Protein 2P41 (pdb70)

InterPro domains:
  IPR000069 Envelope glycoprotein M, flavivirus [PF01004] (207-279)
  IPR000208 RNA-directed RNA polymerase, fingers/palm subdomains, flavivirus [PF00972] (2739-3188)
  IPR000336 Flavivirus/Alphavirus glycoprotein, immunoglobulin-like domain superfamily [G3DSA:2.60.40.350] (574-678)
  IPR000404 Flavivirus non-structural protein NS4A [PF01350] (2096-2237)
  IPR000487 Non-structural protein NS2B, flavivirus [PF01002] (1349-1475)
  IPR000487 Non-structural protein NS2B, flavivirus [PS51527] (1346-1475)
  IPR000752 Flavivirus non-structural protein NS2A [PF01005] (1138-1328)
  IPR001122 Capsid protein C, flavivirus [PF01003] (5-113)
  IPR001157 Non-structural protein NS1, flavivirus [PF00948] (777-1129)
  IPR001528 Flavivirus non-structural protein NS4B [PF01349] (2241-2481)
  IPR001650 Helicase, C-terminal domain-like [PS51194] (1821-1988)
  IPR001650 Helicase, C-terminal domain-like [SM00490] (1844-1940)
  IPR001850 Non-structural protein NS3, peptidase S7, flavivirus [PF00949] (1492-1643)
  IPR001850 Non-structural protein NS3, peptidase S7, flavivirus [PS51528] (1476-1653)
  IPR002535 Flavivirus polyprotein propeptide [PF01570] (120-204)
  IPR002877 Ribosomal RNA methyltransferase, FtsJ domain [PF01728] (2543-2710)
  IPR007094 RNA-directed RNA polymerase, catalytic domain [PS50507] (3016-3165)
  IPR009003 Peptidase S1, PA clan [SSF50494] (1531-1657)
  IPR011492 Non-structural protein NS3-like, DEAD-box helicase, flavivirus [PF07652] (1658-1805)
  IPR011998 Envelope glycoprotein E, central and dimerisation domain, flavivirus [PF00869] (282-576)

GO terms:
  GO:0042025 host cell nucleus (C, EXP)
  GO:0004483 methyltransferase cap1 activity (F, EXP)

Secondary structure (DSSP, 8-state):
--SHHHHHHHHHHHS-HHHHHHHHHTT-EEEE-HHHHHHHHTT--SS--SSTHHHHHHHHHHTTSS---EEEEEET-TTSHHHHHHHTSTTEEEEEEE---STTSPPP----STTGGGEEEE-S--TTTSPP---SEEEE------SSHHHHHHHHHHHHHHHHHH--TT-EEEEEES---SHHHHHHHHHHHHHH--EEE--TTS-TT---EEEETT----HHHHHHHHHHHHHHHHT--S---EEEEPP--------

Solvent-accessible surface area: 12495 Å² total; per-residue (Å²): 71,170,39,33,1,34,75,3,14,68,132,11,80,88,38,38,176,84,95,52,107,101,9,52,62,2,37,3,56,14,12,76,22,81,141,12,122,81,0,34,185,167,55,71,55,62,87,32,0,3,24,119,13,0,1,31,0,52,33,0,19,102,110,97,28,0,54,4,65,8,28,0,1,1,0,21,11,17,72,0,3,9,0,15,20,0,0,25,36,182,100,4,148,50,0,36,0,6,11,126,5,30,141,78,99,91,82,29,46,111,13,27,1,94,0,101,60,32,16,130,41,97,42,69,14,77,7,97,173,40,104,64,42,181,13,56,0,0,0,0,47,42,14,118,68,12,101,72,24,89,60,9,6,28,61,1,46,135,4,0,65,11,0,44,99,7,19,65,135,123,12,26,4,0,0,28,0,5,0,0,6,23,78,46,0,24,122,42,0,60,38,1,40,186,113,40,31,7,2,7,30,26,0,44,12,3,37,0,24,25,4,10,2,1,0,0,20,62,24,107,38,97,3,62,59,20,2,59,128,19,0,148,49,0,36,93,46,34,98,74,170,162,102,72,26,96,137,47,107,29,19,104,20,21,52,31,86,41,195

Foldseek 3Di:
DPFLLVVLLVVLVPDDPVLNVQLQFFAFEAAPCVVLVVCVVVVAFAFHQPDLVLVQVVLCCVVPLFPDAEEEEEEAQAQNRVPLSSLQHDHYQAYEYEHADDPPTHDHDQHFFENSVRYDYYYNDDLLPDQADAGQEYEYDDFDDDSDVVVRLVRLVSQLVSVVRRDDARHWYKYKRFRLGDPSNLVSVVVVCVRQNFAWADGSNRTLSTLITIGGRRHHDRSNVRSSVSSVVSVVSSPDDPGGYDYDYGGGRGGHHDD

Structure (mmCIF, N/CA/C/O backbone):
data_2P41
#
_entry.id   2P41
#
_cell.length_a   108.394
_cell.length_b   108.394
_cell.length_c   55.890
_cell.angle_alpha   90.00
_cell.angle_beta   90.00
_cell.angle_gamma   120.00
#
_symmetry.space_group_name_H-M   'P 31 2 1'
#
loop_
_entity.id
_entity.type
_entity.pdbx_description
1 polymer 'type II methyltransferase'
2 non-polymer 'SULFATE ION'
3 non-polymer "7-METHYL-GUANOSINE-5'-TRIPHOSPHATE-5'-(2'-O-METHYL)-GUANOSINE"
4 non-polymer S-ADENOSYL-L-HOMOCYSTEINE
5 non-polymer 'CITRIC ACID'
6 non-polymer GLYCEROL
7 water water
#
loop_
_atom_site.group_PDB
_atom_site.id
_atom_site.type_symbol
_atom_site.label_atom_id
_atom_site.label_alt_id
_atom_site.label_comp_id
_atom_site.label_asym_id
_atom_site.label_entity_id
_atom_site.label_seq_id
_atom_site.pdbx_PDB_ins_code
_atom_site.Cartn_x
_atom_site.Cartn_y
_atom_site.Cartn_z
_atom_site.occupancy
_atom_site.B_iso_or_equiv
_atom_site.auth_seq_id
_atom_site.auth_comp_id
_atom_site.auth_asym_id
_atom_site.auth_atom_id
_atom_site.pdbx_PDB_model_num
ATOM 1 N N . GLY A 1 15 ? -15.094 77.899 37.852 1.00 42.40 6 GLY A N 1
ATOM 2 C CA . GLY A 1 15 ? -16.589 78.091 37.825 1.00 42.51 6 GLY A CA 1
ATOM 3 C C . GLY A 1 15 ? -17.003 79.105 36.780 1.00 41.63 6 GLY A C 1
ATOM 4 O O . GLY A 1 15 ? -16.124 79.776 36.226 1.00 43.19 6 GLY A O 1
ATOM 5 N N . GLU A 1 16 ? -18.301 79.232 36.464 1.00 39.89 7 GLU A N 1
ATOM 6 C CA . GLU A 1 16 ? -19.399 78.365 36.929 1.00 37.26 7 GLU A CA 1
ATOM 7 C C . GLU A 1 16 ? -19.710 77.170 36.008 1.00 34.88 7 GLU A C 1
ATOM 8 O O . GLU A 1 16 ? -20.075 76.094 36.492 1.00 33.92 7 GLU A O 1
ATOM 14 N N . THR A 1 17 ? -19.595 77.356 34.689 1.00 31.37 8 THR A N 1
ATOM 15 C CA . THR A 1 17 ? -19.630 76.224 33.767 1.00 28.95 8 THR A CA 1
ATOM 16 C C . THR A 1 17 ? -18.243 75.587 33.793 1.00 27.75 8 THR A C 1
ATOM 17 O O . THR A 1 17 ? -17.269 76.235 34.171 1.00 26.41 8 THR A O 1
ATOM 21 N N . LEU A 1 18 ? -18.145 74.331 33.368 1.00 27.13 9 LEU A N 1
ATOM 22 C CA . LEU A 1 18 ? -16.845 73.682 33.244 1.00 26.56 9 LEU A CA 1
ATOM 23 C C . LEU A 1 18 ? -15.922 74.428 32.285 1.00 26.07 9 LEU A C 1
ATOM 24 O O . LEU A 1 18 ? -14.703 74.519 32.500 1.00 25.81 9 LEU A O 1
ATOM 29 N N . GLY A 1 19 ? -16.502 74.957 31.209 1.00 24.01 10 GLY A N 1
ATOM 30 C CA . GLY A 1 19 ? -15.718 75.708 30.223 1.00 23.82 10 GLY A CA 1
ATOM 31 C C . GLY A 1 19 ? -15.087 76.937 30.858 1.00 23.73 10 GLY A C 1
ATOM 32 O O . GLY A 1 19 ? -13.964 77.298 30.523 1.00 24.16 10 GLY A O 1
ATOM 33 N N . GLU A 1 20 ? -15.802 77.570 31.784 1.00 24.08 11 GLU A N 1
ATOM 34 C CA . GLU A 1 20 ? -15.248 78.743 32.464 1.00 25.09 11 GLU A CA 1
ATOM 35 C C . GLU A 1 20 ? -14.064 78.372 33.360 1.00 25.18 11 GLU A C 1
ATOM 36 O O . GLU A 1 20 ? -13.074 79.124 33.442 1.00 25.22 11 GLU A O 1
ATOM 42 N N . LYS A 1 21 ? -14.158 77.203 34.000 1.00 24.58 12 LYS A N 1
ATOM 43 C CA . LYS A 1 21 ? -13.060 76.673 34.805 1.00 25.83 12 LYS A CA 1
ATOM 44 C C . LYS A 1 21 ? -11.829 76.422 33.929 1.00 26.13 12 LYS A C 1
ATOM 45 O O . LYS A 1 21 ? -10.707 76.791 34.315 1.00 26.32 12 LYS A O 1
ATOM 51 N N . TRP A 1 22 ? -12.044 75.813 32.760 1.00 25.05 13 TRP A N 1
ATOM 52 C CA . TRP A 1 22 ? -10.968 75.584 31.790 1.00 25.86 13 TRP A CA 1
ATOM 53 C C . TRP A 1 22 ? -10.321 76.913 31.376 1.00 26.42 13 TRP A C 1
ATOM 54 O O . TRP A 1 22 ? -9.084 77.047 31.369 1.00 26.73 13 TRP A O 1
ATOM 65 N N . LYS A 1 23 ? -11.159 77.899 31.054 1.00 25.43 14 LYS A N 1
ATOM 66 C CA . LYS A 1 23 ? -10.667 79.195 30.563 1.00 25.68 14 LYS A CA 1
ATOM 67 C C . LYS A 1 23 ? -9.804 79.905 31.615 1.00 25.62 14 LYS A C 1
ATOM 68 O O . LYS A 1 23 ? -8.781 80.536 31.279 1.00 26.07 14 LYS A O 1
ATOM 74 N N . SER A 1 24 ? -10.231 79.834 32.874 1.00 25.66 15 SER A N 1
ATOM 75 C CA A SER A 1 24 ? -9.466 80.438 33.957 0.50 25.92 15 SER A CA 1
ATOM 76 C CA B SER A 1 24 ? -9.480 80.421 33.982 0.50 26.13 15 SER A CA 1
ATOM 77 C C . SER A 1 24 ? -8.108 79.758 34.112 1.00 26.15 15 SER 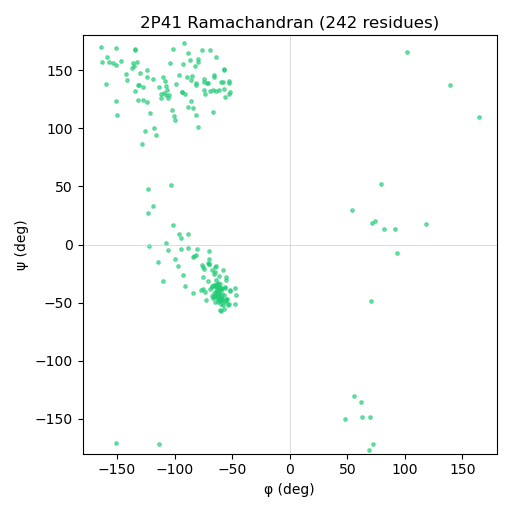A C 1
ATOM 78 O O . SER A 1 24 ? -7.086 80.438 34.278 1.00 25.50 15 SER A O 1
ATOM 83 N N A ARG A 1 25 ? -8.100 78.426 34.045 0.50 26.48 16 ARG A N 1
ATOM 84 N N B ARG A 1 25 ? -8.094 78.428 34.037 0.50 26.45 16 ARG A N 1
ATOM 85 C CA A ARG A 1 25 ? -6.860 77.654 34.153 0.50 27.09 16 ARG A CA 1
ATOM 86 C CA B ARG A 1 25 ? -6.856 77.663 34.153 0.50 26.98 16 ARG A CA 1
ATOM 87 C C A ARG A 1 25 ? -5.935 77.972 32.974 0.50 26.94 16 ARG A C 1
ATOM 88 C C B ARG A 1 25 ? -5.934 77.983 32.974 0.50 26.88 16 ARG A C 1
ATOM 89 O O A ARG A 1 25 ? -4.718 78.140 33.157 0.50 27.00 16 ARG A O 1
ATOM 90 O O B ARG A 1 25 ? -4.718 78.163 33.156 0.50 26.93 16 ARG A O 1
ATOM 105 N N . LEU A 1 26 ? -6.524 78.077 31.784 1.00 27.11 17 LEU A N 1
ATOM 106 C CA . LEU A 1 26 ? -5.806 78.491 30.566 1.00 27.25 17 LEU A CA 1
ATOM 107 C C . LEU A 1 26 ? -5.145 79.867 30.776 1.00 27.58 17 LEU A C 1
ATOM 108 O O . LEU A 1 26 ? -3.935 80.027 30.539 1.00 27.19 17 LEU A O 1
ATOM 113 N N . ASN A 1 27 ? -5.927 80.850 31.242 1.00 26.53 18 ASN A N 1
ATOM 114 C CA . ASN A 1 27 ? -5.388 82.197 31.485 1.00 26.72 18 ASN A CA 1
ATOM 115 C C . ASN A 1 27 ? -4.271 82.264 32.532 1.00 26.30 18 ASN A C 1
ATOM 116 O O . ASN A 1 27 ? -3.430 83.170 32.487 1.00 26.91 18 ASN A O 1
ATOM 121 N N . ALA A 1 28 ? -4.268 81.324 33.476 1.00 26.13 19 ALA A N 1
ATOM 122 C CA . ALA A 1 28 ? -3.280 81.294 34.538 1.00 26.46 19 ALA A CA 1
ATOM 123 C C . ALA A 1 28 ? -1.938 80.631 34.153 1.00 26.09 19 ALA A C 1
ATOM 124 O O . ALA A 1 28 ? -0.959 80.726 34.901 1.00 25.90 19 ALA A O 1
ATOM 126 N N . LEU A 1 29 ? -1.881 79.981 32.989 1.00 26.00 20 LEU A N 1
ATOM 127 C CA . LEU A 1 29 ? -0.647 79.295 32.562 1.00 26.06 20 LEU A CA 1
ATOM 128 C C . LEU A 1 29 ? 0.496 80.282 32.311 1.00 25.86 20 LEU A C 1
ATOM 129 O O . LEU A 1 29 ? 0.257 81.405 31.860 1.00 25.84 20 LEU A O 1
ATOM 134 N N . GLY A 1 30 ? 1.728 79.850 32.609 1.00 25.76 21 GLY A N 1
ATOM 135 C CA . GLY A 1 30 ? 2.931 80.607 32.260 1.00 26.28 21 GLY A CA 1
ATOM 136 C C . GLY A 1 30 ? 3.115 80.588 30.749 1.00 26.04 21 GLY A C 1
ATOM 137 O O . GLY A 1 30 ? 2.462 79.813 30.052 1.00 25.56 21 GLY A O 1
ATOM 138 N N . LYS A 1 31 ? 4.009 81.431 30.236 1.00 25.81 22 LYS A N 1
ATOM 139 C CA . LYS A 1 31 ? 4.164 81.549 28.776 1.00 26.12 22 LYS A CA 1
ATOM 140 C C . LYS A 1 31 ? 4.562 80.244 28.119 1.00 25.59 22 LYS A C 1
ATOM 141 O O . LYS A 1 31 ? 3.945 79.830 27.140 1.00 25.20 22 LYS A O 1
ATOM 147 N N . SER A 1 32 ? 5.610 79.613 28.648 1.00 26.18 23 SER A N 1
ATOM 148 C CA . SER A 1 32 ? 6.143 78.386 28.069 1.00 26.63 23 SER A CA 1
ATOM 149 C C . SER A 1 32 ? 5.120 77.258 28.197 1.00 26.43 23 SER A C 1
ATOM 150 O O . SER A 1 32 ? 4.908 76.483 27.263 1.00 25.61 23 SER A O 1
ATOM 153 N N . GLU A 1 33 ? 4.473 77.201 29.356 1.00 26.29 24 GLU A N 1
ATOM 154 C CA . GLU A 1 33 ? 3.436 76.208 29.660 1.00 28.45 24 GLU A CA 1
ATOM 155 C C . GLU A 1 33 ? 2.236 76.324 28.698 1.00 26.33 24 GLU A C 1
ATOM 156 O O . GLU A 1 33 ? 1.707 75.324 28.204 1.00 25.83 24 GLU A O 1
ATOM 162 N N . PHE A 1 34 ? 1.826 77.556 28.420 1.00 26.15 25 PHE A N 1
ATOM 163 C CA . PHE A 1 34 ? 0.734 77.815 27.481 1.00 25.58 25 PHE A CA 1
ATOM 164 C C . PHE A 1 34 ? 1.070 77.315 26.069 1.00 25.68 25 PHE A C 1
ATOM 165 O O . PHE A 1 34 ? 0.251 76.667 25.426 1.00 25.58 25 PHE A O 1
ATOM 173 N N . GLN A 1 35 ? 2.265 77.636 25.587 1.00 25.71 26 GLN A N 1
ATOM 174 C CA . GLN A 1 35 ? 2.660 77.233 24.234 1.00 26.70 26 GLN A CA 1
ATOM 175 C C . GLN A 1 35 ? 2.716 75.712 24.095 1.00 26.39 26 GLN A C 1
ATOM 176 O O . GLN A 1 35 ? 2.321 75.171 23.071 1.00 27.19 26 GLN A O 1
ATOM 182 N N . ILE A 1 36 ? 3.217 75.038 25.127 1.00 26.05 27 ILE A N 1
ATOM 183 C CA . ILE A 1 36 ? 3.232 73.580 25.148 1.00 25.57 27 ILE A CA 1
ATOM 184 C C . ILE A 1 36 ? 1.786 73.047 25.171 1.00 26.07 27 ILE A C 1
ATOM 185 O O . ILE A 1 36 ? 1.419 72.186 24.370 1.00 26.11 27 ILE A O 1
ATOM 190 N N . TYR A 1 37 ? 0.969 73.576 26.079 1.00 25.95 28 TYR A N 1
ATOM 191 C CA . TYR A 1 37 ? -0.432 73.156 26.175 1.00 26.72 28 TYR A CA 1
ATOM 192 C C . TYR A 1 37 ? -1.198 73.288 24.854 1.00 27.04 28 TYR A C 1
ATOM 193 O O . TYR A 1 37 ? -1.925 72.378 24.466 1.00 28.01 28 TYR A O 1
ATOM 202 N N . LYS A 1 38 ? -1.051 74.445 24.202 1.00 27.41 29 LYS A N 1
ATOM 203 C CA . LYS A 1 38 ? -1.755 74.785 22.969 1.00 27.50 29 LYS A CA 1
ATOM 204 C C . LYS A 1 38 ? -1.721 73.683 21.888 1.00 28.06 29 LYS A C 1
ATOM 205 O O . LYS A 1 38 ? -2.716 73.456 21.156 1.00 28.13 29 LYS A O 1
ATOM 211 N N . LYS A 1 39 ? -0.582 72.995 21.795 1.00 26.63 30 LYS A N 1
ATOM 212 C CA . LYS A 1 39 ? -0.368 71.975 20.757 1.00 27.28 30 LYS A CA 1
ATOM 213 C C . LYS A 1 39 ? -0.391 70.525 21.256 1.00 27.10 30 LYS A C 1
ATOM 214 O O . LYS A 1 39 ? -0.183 69.594 20.476 1.00 27.57 30 LYS A O 1
ATOM 220 N N . SER A 1 40 ? -0.624 70.322 22.553 1.00 27.27 31 SER A N 1
ATOM 221 C CA . SER A 1 40 ? -0.537 68.973 23.133 1.00 26.86 31 SER A CA 1
ATOM 222 C C . SER A 1 40 ? -1.637 68.020 22.602 1.00 27.08 31 SER A C 1
ATOM 223 O O . SER A 1 40 ? -2.845 68.235 22.841 1.00 27.75 31 SER A O 1
ATOM 226 N N . GLY A 1 41 ? -1.214 66.990 21.858 1.00 26.33 32 GLY A N 1
ATOM 227 C CA . GLY A 1 41 ? -2.118 65.930 21.423 1.00 26.21 32 GLY A CA 1
ATOM 228 C C . GLY A 1 41 ? -3.110 66.357 20.353 1.00 26.02 32 GLY A C 1
ATOM 229 O O . GLY A 1 41 ? -4.129 65.669 20.150 1.00 27.48 32 GLY A O 1
ATOM 230 N N . ILE A 1 42 ? -2.817 67.468 19.671 1.00 25.34 33 ILE A N 1
ATOM 231 C CA . ILE A 1 42 ? -3.678 67.963 18.592 1.00 24.52 33 ILE A CA 1
ATOM 232 C C . ILE A 1 42 ? -3.213 67.405 17.250 1.00 24.74 33 ILE A C 1
ATOM 233 O O . ILE A 1 42 ? -2.174 66.728 17.172 1.00 24.59 33 ILE A O 1
ATOM 238 N N . GLN A 1 43 ? -4.004 67.672 16.210 1.00 24.45 34 GLN A N 1
ATOM 239 C CA . GLN A 1 43 ? -3.602 67.457 14.818 1.00 25.34 34 GLN A CA 1
ATOM 240 C C . GLN A 1 43 ? -3.083 68.753 14.203 1.00 24.88 34 GLN A C 1
ATOM 241 O O . GLN A 1 43 ? -3.535 69.845 14.558 1.00 23.58 34 GLN A O 1
ATOM 247 N N . GLU A 1 44 ? -2.097 68.627 13.313 1.00 25.36 35 GLU A N 1
ATOM 248 C CA . GLU A 1 44 ? -1.552 69.776 12.581 1.00 26.35 35 GLU A CA 1
ATOM 249 C C . GLU A 1 44 ? -1.389 69.378 11.120 1.00 27.07 35 GLU A C 1
ATOM 250 O O . GLU A 1 44 ? -1.216 68.200 10.816 1.00 27.49 35 GLU A O 1
ATOM 256 N N . VAL A 1 45 ? -1.390 70.371 10.244 1.00 27.42 36 VAL A N 1
ATOM 257 C CA . VAL A 1 45 ? -1.169 70.181 8.816 1.00 28.04 36 VAL A CA 1
ATOM 258 C C . VAL A 1 45 ? 0.290 70.510 8.497 1.00 27.15 36 VAL A C 1
ATOM 259 O O . VAL A 1 45 ? 0.858 71.495 9.006 1.00 26.40 36 VAL A O 1
ATOM 263 N N . ASP A 1 46 ? 0.900 69.679 7.651 1.00 25.39 37 ASP A N 1
ATOM 264 C CA . ASP A 1 46 ? 2.277 69.908 7.234 1.00 24.99 37 ASP A CA 1
ATOM 265 C C . ASP A 1 46 ? 2.259 70.983 6.138 1.00 25.16 37 ASP A C 1
ATOM 266 O O . ASP A 1 46 ? 1.958 70.699 4.981 1.00 25.44 37 ASP A O 1
ATOM 271 N N . ARG A 1 47 ? 2.591 72.220 6.515 1.00 24.26 38 ARG A N 1
ATOM 272 C CA . ARG A 1 47 ? 2.375 73.383 5.656 1.00 24.56 38 ARG A CA 1
ATOM 273 C C . ARG A 1 47 ? 3.626 73.964 4.998 1.00 24.15 38 ARG A C 1
ATOM 274 O O . ARG A 1 47 ? 3.528 74.852 4.130 1.00 24.99 38 ARG A O 1
ATOM 282 N N . 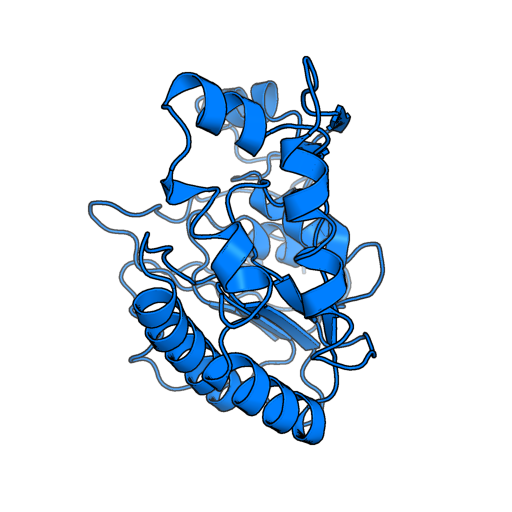THR A 1 48 ? 4.791 73.424 5.345 1.00 23.49 39 THR A N 1
ATOM 283 C CA . THR A 1 48 ? 6.053 74.080 4.992 1.00 23.25 39 THR A CA 1
ATOM 284 C C . THR A 1 48 ? 6.203 74.321 3.486 1.00 24.26 39 THR A C 1
ATOM 285 O O . THR A 1 48 ? 6.453 75.461 3.052 1.00 24.10 39 THR A O 1
ATOM 289 N N . LEU A 1 49 ? 6.091 73.252 2.701 1.00 24.31 40 LEU A N 1
ATOM 290 C CA . LEU A 1 49 ? 6.324 73.363 1.258 1.00 24.30 40 LEU A CA 1
ATOM 291 C C . LEU A 1 49 ? 5.250 74.201 0.564 1.00 24.92 40 LEU A C 1
ATOM 292 O O . LEU A 1 49 ? 5.553 74.936 -0.388 1.00 24.16 40 LEU A O 1
ATOM 297 N N . ALA A 1 50 ? 3.999 74.100 1.030 1.00 24.99 41 ALA A N 1
ATOM 298 C CA . ALA A 1 50 ? 2.924 74.934 0.458 1.00 25.79 41 ALA A CA 1
ATOM 299 C C . ALA A 1 50 ? 3.171 76.427 0.694 1.00 26.61 41 ALA A C 1
ATOM 300 O O . ALA A 1 50 ? 3.015 77.257 -0.220 1.00 26.59 41 ALA A O 1
ATOM 302 N N . LYS A 1 51 ? 3.560 76.761 1.917 1.00 25.81 42 LYS A N 1
ATOM 303 C CA . LYS A 1 51 ? 3.870 78.148 2.265 1.00 26.88 42 LYS A CA 1
ATOM 304 C C . LYS A 1 51 ? 5.051 78.685 1.451 1.00 26.54 42 LYS A C 1
ATOM 305 O O . LYS A 1 51 ? 5.021 79.828 0.942 1.00 26.15 42 LYS A O 1
ATOM 311 N N . GLU A 1 52 ? 6.082 77.856 1.302 1.00 26.28 43 GLU A N 1
ATOM 312 C CA . GLU A 1 52 ? 7.257 78.253 0.519 1.00 27.21 43 GLU A CA 1
ATOM 313 C C . GLU A 1 52 ? 6.910 78.468 -0.941 1.00 27.22 43 GLU A C 1
ATOM 314 O O . GLU A 1 52 ? 7.371 79.433 -1.552 1.00 26.71 43 GLU A O 1
ATOM 320 N N . GLY A 1 53 ? 6.049 77.604 -1.476 1.00 26.81 44 GLY A N 1
ATOM 321 C CA . GLY A 1 53 ? 5.605 77.722 -2.869 1.00 26.59 44 GLY A CA 1
ATOM 322 C C . GLY A 1 53 ? 4.804 78.989 -3.126 1.00 26.13 44 GLY A C 1
ATOM 323 O O . GLY A 1 53 ? 5.014 79.682 -4.120 1.00 26.19 44 GLY A O 1
ATOM 324 N N . ILE A 1 54 ? 3.883 79.288 -2.222 1.00 26.56 45 ILE A N 1
ATOM 325 C CA . ILE A 1 54 ? 3.089 80.506 -2.341 1.00 26.70 45 ILE A CA 1
ATOM 326 C C . ILE A 1 54 ? 3.982 81.748 -2.292 1.00 26.60 45 ILE A C 1
ATOM 327 O O . ILE A 1 54 ? 3.779 82.693 -3.071 1.00 27.22 45 ILE A O 1
ATOM 332 N N A LYS A 1 55 ? 4.950 81.751 -1.378 0.50 25.95 46 LYS A N 1
ATOM 333 N N B LYS A 1 55 ? 4.966 81.760 -1.397 0.50 26.63 46 LYS A N 1
ATOM 334 C CA A LYS A 1 55 ? 5.891 82.867 -1.249 0.50 25.86 46 LYS A CA 1
ATOM 335 C CA B LYS A 1 55 ? 5.849 82.928 -1.261 0.50 27.30 46 LYS A CA 1
ATOM 336 C C A LYS A 1 55 ? 6.576 83.129 -2.582 0.50 25.93 46 LYS A C 1
ATOM 337 C C B LYS A 1 55 ? 6.785 83.096 -2.469 0.50 26.80 46 LYS A C 1
ATOM 338 O O A LYS A 1 55 ? 6.775 84.282 -2.976 0.50 25.36 46 LYS A O 1
ATOM 339 O O B LYS A 1 55 ? 7.377 84.161 -2.661 0.50 26.35 46 LYS A O 1
ATOM 350 N N . ARG A 1 56 ? 6.907 82.044 -3.278 1.00 26.40 47 ARG A N 1
ATOM 351 C CA . ARG A 1 56 ? 7.629 82.111 -4.566 1.00 27.60 47 ARG A CA 1
ATOM 352 C C . ARG A 1 56 ? 6.706 82.516 -5.729 1.00 27.42 47 ARG A C 1
ATOM 353 O O . ARG A 1 56 ? 7.171 82.684 -6.856 1.00 28.15 47 ARG A O 1
ATOM 361 N N . GLY A 1 57 ? 5.414 82.709 -5.445 1.00 28.23 48 GLY A N 1
ATOM 362 C CA . GLY A 1 57 ? 4.426 83.127 -6.450 1.00 28.56 48 GLY A CA 1
ATOM 363 C C . GLY A 1 57 ? 3.697 81.990 -7.168 1.00 29.35 48 GLY A C 1
ATOM 364 O O . GLY A 1 57 ? 3.038 82.221 -8.193 1.00 29.59 48 GLY A O 1
ATOM 365 N N . GLU A 1 58 ? 3.818 80.774 -6.637 1.00 28.05 49 GLU A N 1
ATOM 366 C CA . GLU A 1 58 ? 3.133 79.588 -7.183 1.00 28.65 49 GLU A CA 1
ATOM 367 C C . GLU A 1 58 ? 1.649 79.636 -6.856 1.00 28.03 49 GLU A C 1
ATOM 368 O O . GLU A 1 58 ? 1.265 79.832 -5.707 1.00 27.82 49 GLU A O 1
ATOM 374 N N . THR A 1 59 ? 0.809 79.456 -7.866 1.00 27.62 50 THR A N 1
ATOM 375 C CA . THR A 1 59 ? -0.636 79.619 -7.661 1.00 27.61 50 THR A CA 1
ATOM 376 C C . THR A 1 59 ? -1.426 78.311 -7.834 1.00 27.85 50 THR A C 1
ATOM 377 O O . THR A 1 59 ? -2.604 78.252 -7.458 1.00 27.86 50 THR A O 1
ATOM 381 N N . ASP A 1 60 ? -0.793 77.290 -8.427 1.00 27.23 51 ASP A N 1
ATOM 382 C CA . ASP A 1 60 ? -1.390 75.947 -8.551 1.00 27.18 51 ASP A CA 1
ATOM 383 C C . ASP A 1 60 ? -1.199 75.163 -7.269 1.00 27.59 51 ASP A C 1
ATOM 384 O O . ASP A 1 60 ? -0.261 75.437 -6.521 1.00 27.77 51 ASP A O 1
ATOM 389 N N . HIS A 1 61 ? -2.107 74.209 -7.023 1.00 27.01 52 HIS A N 1
ATOM 390 C CA . HIS A 1 61 ? -2.015 73.200 -5.949 1.00 28.00 52 HIS A CA 1
ATOM 391 C C . HIS A 1 61 ? -2.182 73.655 -4.497 1.00 28.37 52 HIS A C 1
ATOM 392 O O . HIS A 1 61 ? -2.913 73.018 -3.715 1.00 29.63 52 HIS A O 1
ATOM 399 N N . HIS A 1 62 ? -1.474 74.715 -4.117 1.00 27.86 53 HIS A N 1
ATOM 400 C CA . HIS A 1 62 ? -1.324 75.057 -2.694 1.00 27.62 53 HIS A CA 1
ATOM 401 C C . HIS A 1 62 ? -2.595 75.611 -2.073 1.00 27.72 53 HIS A C 1
ATOM 402 O O . HIS A 1 62 ? -3.279 76.436 -2.683 1.00 28.53 53 HIS A O 1
ATOM 409 N N . ALA A 1 63 ? -2.880 75.187 -0.843 1.00 27.92 54 ALA A N 1
ATOM 410 C CA . ALA A 1 63 ? -3.866 75.859 -0.004 1.00 27.96 54 ALA A CA 1
ATOM 411 C C . ALA A 1 63 ? -3.246 77.162 0.510 1.00 28.00 54 ALA A C 1
ATOM 412 O O . ALA A 1 63 ? -2.065 77.194 0.895 1.00 28.16 54 ALA A O 1
ATOM 414 N N . VAL A 1 64 ? -4.044 78.222 0.537 1.00 26.87 55 VAL A N 1
ATOM 415 C CA . VAL A 1 64 ? -3.555 79.541 0.955 1.00 26.47 55 VAL A CA 1
ATOM 416 C C . VAL A 1 64 ? -3.373 79.650 2.474 1.00 26.28 55 VAL A C 1
ATOM 417 O O . VAL A 1 64 ? -2.689 80.552 2.965 1.00 26.46 55 VAL A O 1
ATOM 421 N N . SER A 1 65 ? -4.027 78.753 3.203 1.00 26.19 56 SER A N 1
ATOM 422 C CA . SER A 1 65 ? -3.961 78.728 4.681 1.00 26.22 56 SER A CA 1
ATOM 423 C C . SER A 1 65 ? -4.164 77.291 5.157 1.00 26.15 56 SER A C 1
ATOM 424 O O . SER A 1 65 ? -4.589 76.423 4.376 1.00 26.44 56 SER A O 1
ATOM 427 N N . ARG A 1 66 ? -3.909 77.046 6.438 1.00 26.20 57 ARG A N 1
ATOM 428 C CA . ARG A 1 66 ? -4.245 75.742 7.024 1.00 26.84 57 ARG A CA 1
ATOM 429 C C . ARG A 1 66 ? -5.768 75.554 7.151 1.00 26.84 57 ARG A C 1
ATOM 430 O O . ARG A 1 66 ? -6.248 74.464 7.512 1.00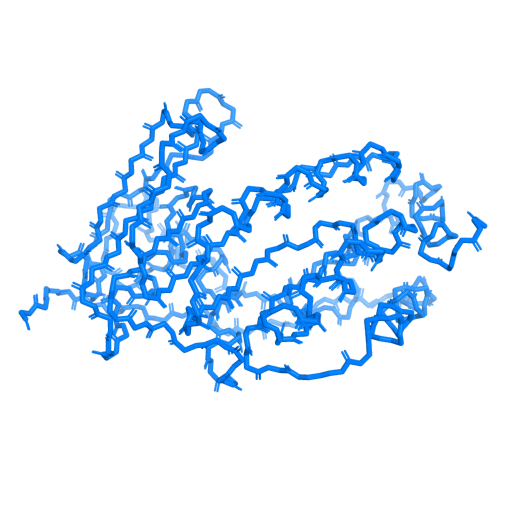 25.96 57 ARG A O 1
ATOM 438 N N . GLY A 1 67 ? -6.516 76.613 6.830 1.00 26.41 58 GLY A N 1
ATOM 439 C CA . GLY A 1 67 ? -7.993 76.575 6.820 1.00 26.34 58 GLY A CA 1
ATOM 440 C C . GLY A 1 67 ? -8.580 75.578 5.798 1.00 26.25 58 GLY A C 1
ATOM 441 O O . GLY A 1 67 ? -9.641 75.001 6.051 1.00 25.88 58 GLY A O 1
ATOM 442 N N . SER A 1 68 ? -7.920 75.394 4.643 1.00 26.01 59 SER A N 1
ATOM 443 C CA . SER A 1 68 ? -8.424 74.442 3.627 1.00 25.60 59 SER A CA 1
ATOM 444 C C . SER A 1 68 ? -8.522 73.041 4.243 1.00 25.69 59 SER A C 1
ATOM 445 O O . SER A 1 68 ? -9.566 72.378 4.147 1.00 26.16 59 SER A O 1
ATOM 448 N N . ALA A 1 69 ? -7.455 72.617 4.919 1.00 26.20 60 ALA A N 1
ATOM 449 C CA . ALA A 1 69 ? -7.469 71.307 5.592 1.00 26.72 60 ALA A CA 1
ATOM 450 C C . ALA A 1 69 ? -8.528 71.244 6.718 1.00 26.11 60 ALA A C 1
ATOM 451 O O . ALA A 1 69 ? -9.131 70.191 6.955 1.00 26.07 60 ALA A O 1
ATOM 453 N N . LYS A 1 70 ? -8.714 72.357 7.428 1.00 26.11 61 LYS A N 1
ATOM 454 C CA . LYS A 1 70 ? -9.678 72.418 8.521 1.00 25.70 61 LYS A CA 1
ATOM 455 C C . LYS A 1 70 ? -11.078 72.166 7.988 1.00 26.06 61 LYS A C 1
ATOM 456 O O . LYS A 1 70 ? -11.830 71.347 8.547 1.00 25.47 61 LYS A O 1
ATOM 462 N N . LEU A 1 71 ? -11.429 72.844 6.885 1.00 25.30 62 LEU A N 1
ATOM 463 C CA . LEU A 1 71 ? -12.735 72.597 6.281 1.00 26.08 62 LEU A CA 1
ATOM 464 C C . LEU A 1 71 ? -12.826 71.213 5.638 1.00 25.55 62 LEU A C 1
ATOM 465 O O . LEU A 1 71 ? -13.873 70.557 5.724 1.00 25.82 62 LEU A O 1
ATOM 470 N N . ARG A 1 72 ? -11.744 70.764 4.995 1.00 24.83 63 ARG A N 1
ATOM 471 C CA . ARG A 1 72 ? -11.718 69.407 4.441 1.00 25.82 63 ARG A CA 1
ATOM 472 C C . ARG A 1 72 ? -12.106 68.351 5.482 1.00 24.86 63 ARG A C 1
ATOM 473 O O . ARG A 1 72 ? -12.791 67.379 5.147 1.00 24.65 63 ARG A O 1
ATOM 481 N N . TRP A 1 73 ? -11.654 68.511 6.726 1.00 24.01 64 TRP A N 1
ATOM 482 C CA . TRP A 1 73 ? -11.994 67.526 7.768 1.00 24.37 64 TRP A CA 1
ATOM 483 C C . TRP A 1 73 ? -13.540 67.400 7.909 1.00 24.32 64 TRP A C 1
ATOM 484 O O . TRP A 1 73 ? -14.068 66.299 8.014 1.00 24.22 64 TRP A O 1
ATOM 495 N N . PHE A 1 74 ? -14.249 68.530 7.913 1.00 24.17 65 PHE A N 1
ATOM 496 C CA . PHE A 1 74 ? -15.722 68.494 8.002 1.00 24.73 65 PHE A CA 1
ATOM 497 C C . PHE A 1 74 ? -16.342 67.877 6.750 1.00 24.72 65 PHE A C 1
ATOM 498 O O . PHE A 1 74 ? -17.220 67.018 6.830 1.00 24.95 65 PH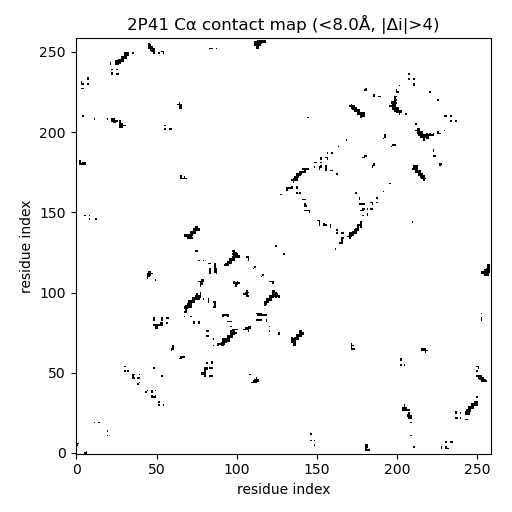E A O 1
ATOM 506 N N . VAL A 1 75 ? -15.861 68.319 5.597 1.00 25.58 66 VAL A N 1
ATOM 507 C CA . VAL A 1 75 ? -16.447 67.906 4.316 1.00 26.81 66 VAL A CA 1
ATOM 508 C C . VAL A 1 75 ? -16.251 66.415 4.037 1.00 28.00 66 VAL A C 1
ATOM 509 O O . VAL A 1 75 ? -17.212 65.728 3.633 1.00 27.44 66 VAL A O 1
ATOM 513 N N . GLU A 1 76 ? -15.045 65.895 4.289 1.00 28.71 67 GLU A N 1
ATOM 514 C CA A GLU A 1 76 ? -14.748 64.481 4.002 0.50 29.64 67 GLU A CA 1
ATOM 515 C CA B GLU A 1 76 ? -14.770 64.482 3.993 0.50 30.03 67 GLU A CA 1
ATOM 516 C C . GLU A 1 76 ? -15.586 63.521 4.849 1.00 30.15 67 GLU A C 1
ATOM 517 O O . GLU A 1 76 ? -15.795 62.366 4.451 1.00 31.11 67 GLU A O 1
ATOM 528 N N . ARG A 1 77 ? -16.068 64.007 5.991 1.00 31.02 68 ARG A N 1
ATOM 529 C CA . ARG A 1 77 ? -16.960 63.255 6.892 1.00 31.92 68 ARG A CA 1
ATOM 530 C C . ARG A 1 77 ? -18.450 63.573 6.660 1.00 31.06 68 ARG A C 1
ATOM 531 O O . ARG A 1 77 ? -19.300 63.172 7.470 1.00 31.12 68 ARG A O 1
ATOM 539 N N . ASN A 1 78 ? -18.748 64.306 5.584 1.00 29.62 69 ASN A N 1
ATOM 540 C CA . ASN A 1 78 ? -20.105 64.741 5.226 1.00 28.82 69 ASN A CA 1
ATOM 541 C C . ASN A 1 78 ? -20.863 65.490 6.325 1.00 28.14 69 ASN A C 1
ATOM 542 O O . ASN A 1 78 ? -22.096 65.432 6.389 1.00 28.40 69 ASN A O 1
ATOM 547 N N . LEU A 1 79 ? -20.131 66.195 7.184 1.00 25.74 70 LEU A N 1
ATOM 548 C CA . LEU A 1 79 ? -20.762 67.015 8.228 1.00 25.12 70 LEU A CA 1
ATOM 549 C C . LEU A 1 79 ? -21.353 68.301 7.643 1.00 25.22 70 LEU A C 1
ATOM 550 O O . LEU A 1 79 ? -22.309 68.867 8.191 1.00 24.98 70 LEU A O 1
ATOM 555 N N . VAL A 1 80 ? -20.750 68.751 6.545 1.00 25.55 71 VAL A N 1
ATOM 556 C CA . VAL A 1 80 ? -21.289 69.817 5.682 1.00 25.93 71 VAL A CA 1
ATOM 557 C C . VAL A 1 80 ? -20.960 69.385 4.254 1.00 26.42 71 VAL A C 1
ATOM 558 O O . VAL A 1 80 ? -19.892 68.791 4.016 1.00 26.34 71 VAL A O 1
ATOM 562 N N . THR A 1 81 ? -21.878 69.626 3.310 1.00 26.45 72 THR A N 1
ATOM 563 C CA . THR A 1 81 ? -21.659 69.201 1.935 1.00 26.75 72 THR A CA 1
ATOM 564 C C . THR A 1 81 ? -21.878 70.399 1.008 1.00 26.17 72 THR A C 1
ATOM 565 O O . THR A 1 81 ? -22.990 70.632 0.534 1.00 27.32 72 THR A O 1
ATOM 569 N N . PRO A 1 82 ? -20.823 71.190 0.795 1.00 26.51 73 PRO A N 1
ATOM 570 C CA . PRO A 1 82 ? -20.956 72.414 0.013 1.00 26.07 73 PRO A CA 1
ATOM 571 C C . PRO A 1 82 ? -21.483 72.127 -1.385 1.00 25.56 73 PRO A C 1
ATOM 572 O O . PRO A 1 82 ? -21.122 71.118 -2.005 1.00 24.57 73 PRO A O 1
ATOM 576 N N . GLU A 1 83 ? -22.378 73.000 -1.847 1.00 25.99 74 GLU A N 1
ATOM 577 C CA . GLU A 1 83 ? -23.090 72.826 -3.107 1.00 26.41 74 GLU A CA 1
ATOM 578 C C . GLU A 1 83 ? -23.696 74.155 -3.543 1.00 25.21 74 GLU A C 1
ATOM 579 O O . GLU A 1 83 ? -23.911 75.046 -2.721 1.00 25.07 74 GLU A O 1
ATOM 585 N N . GLY A 1 84 ? -23.943 74.266 -4.845 1.00 24.56 75 GLY A N 1
ATOM 586 C CA . GLY A 1 84 ? -24.619 75.417 -5.425 1.00 24.54 75 GLY A CA 1
ATOM 587 C C . GLY A 1 84 ? -23.846 76.696 -5.200 1.00 24.05 75 GLY A C 1
ATOM 588 O O . GLY A 1 84 ? -22.625 76.737 -5.382 1.00 24.68 75 GLY A O 1
ATOM 589 N N . LYS A 1 85 ? -24.563 77.745 -4.806 1.00 23.87 76 LYS A N 1
ATOM 590 C CA . LYS A 1 85 ? -23.931 79.013 -4.434 1.00 24.22 76 LYS A CA 1
ATOM 591 C C . LYS A 1 85 ? -23.466 78.993 -2.976 1.00 24.27 76 LYS A C 1
ATOM 592 O O . LYS A 1 85 ? -24.294 78.878 -2.063 1.00 24.35 76 LYS A O 1
ATOM 598 N N . VAL A 1 86 ? -22.152 79.114 -2.780 1.00 23.32 77 VAL A N 1
ATOM 599 C CA . VAL A 1 86 ? -21.518 79.111 -1.445 1.00 23.69 77 VAL A CA 1
ATOM 600 C C . VAL A 1 86 ? -21.094 80.521 -1.071 1.00 24.82 77 VAL A C 1
ATOM 601 O O . VAL A 1 86 ? -20.391 81.196 -1.847 1.00 25.41 77 VAL A O 1
ATOM 605 N N . VAL A 1 87 ? -21.492 80.961 0.123 1.00 24.58 78 VAL A N 1
ATOM 606 C CA . VAL A 1 87 ? -21.049 82.243 0.651 1.00 24.68 78 VAL A CA 1
ATOM 607 C C . VAL A 1 87 ? -20.148 81.936 1.838 1.00 25.06 78 VAL A C 1
ATOM 608 O O . VAL A 1 87 ? -20.508 81.118 2.713 1.00 25.38 78 VAL A O 1
ATOM 612 N N . ASP A 1 88 ? -18.962 82.547 1.837 1.00 24.31 79 ASP A N 1
ATOM 613 C CA . ASP A 1 88 ? -17.946 82.299 2.861 1.00 25.24 79 ASP A CA 1
ATOM 614 C C . ASP A 1 88 ? -17.691 83.601 3.603 1.00 25.64 79 ASP A C 1
ATOM 615 O O . ASP A 1 88 ? -16.977 84.467 3.114 1.00 26.11 79 ASP A O 1
ATOM 620 N N . LEU A 1 89 ? -18.299 83.733 4.784 1.00 26.18 80 LEU A N 1
ATOM 621 C CA . LEU A 1 89 ? -18.214 84.961 5.565 1.00 26.02 80 LEU A CA 1
ATOM 622 C C . LEU A 1 89 ? -16.946 84.935 6.430 1.00 27.20 80 LEU A C 1
ATOM 623 O O . LEU A 1 89 ? -16.751 84.010 7.231 1.00 28.10 80 LEU A O 1
ATOM 628 N N . GLY A 1 90 ? -16.102 85.953 6.258 1.00 26.43 81 GLY A N 1
ATOM 629 C CA . GLY A 1 90 ? -14.801 86.018 6.944 1.00 26.18 81 GLY A CA 1
ATOM 630 C C . GLY A 1 90 ? -13.778 85.123 6.244 1.00 26.29 81 GLY A C 1
ATOM 631 O O . GLY A 1 90 ? -13.131 84.264 6.876 1.00 26.39 81 GLY A O 1
ATOM 632 N N . CYS A 1 91 ? -13.634 85.307 4.925 1.00 26.87 82 CYS A N 1
ATOM 633 C CA . CYS A 1 91 ? -12.868 84.340 4.128 1.00 26.15 82 CYS A CA 1
ATOM 634 C C . CYS A 1 91 ? -11.362 84.439 4.327 1.00 26.49 82 CYS A C 1
ATOM 635 O O . CYS A 1 91 ? -10.639 83.484 4.036 1.00 26.61 82 CYS A O 1
ATOM 638 N N . GLY A 1 92 ? -10.889 85.582 4.814 1.00 25.82 83 GLY A N 1
ATOM 639 C CA . GLY A 1 92 ? -9.424 85.814 4.976 1.00 25.81 83 GLY A CA 1
ATOM 640 C C . GLY A 1 92 ? -8.708 85.611 3.654 1.00 25.30 83 GLY A C 1
ATOM 641 O O . GLY A 1 92 ? -9.107 86.145 2.599 1.00 24.66 83 GLY A O 1
ATOM 642 N N . ARG A 1 93 ? -7.641 84.823 3.687 1.00 25.18 84 ARG A N 1
ATOM 643 C CA . ARG A 1 93 ? -6.873 84.573 2.463 1.00 25.74 84 ARG A CA 1
ATOM 644 C C . ARG A 1 93 ? -7.661 83.789 1.423 1.00 26.20 84 ARG A C 1
ATOM 645 O O . ARG A 1 93 ? -7.323 83.831 0.235 1.00 25.85 84 ARG A O 1
ATOM 653 N N . GLY A 1 94 ? -8.651 83.015 1.885 1.00 26.28 85 GLY A N 1
ATOM 654 C CA . GLY A 1 94 ? -9.550 82.275 0.992 1.00 25.72 85 GLY A CA 1
ATOM 655 C C . GLY A 1 94 ? -9.511 80.759 1.135 1.00 25.90 85 GLY A C 1
ATOM 656 O O . GLY A 1 94 ? -9.988 80.050 0.247 1.00 25.62 85 GLY A O 1
ATOM 657 N N . GLY A 1 95 ? -8.970 80.253 2.246 1.00 25.74 86 GLY A N 1
ATOM 658 C CA . GLY A 1 95 ? -8.723 78.802 2.373 1.00 25.67 86 GLY A CA 1
ATOM 659 C C . GLY A 1 95 ? -9.998 77.970 2.217 1.00 26.50 86 GLY A C 1
ATOM 660 O O . GLY A 1 95 ? -9.992 76.914 1.564 1.00 25.74 86 GLY A O 1
ATOM 661 N N . TRP A 1 96 ? -11.092 78.433 2.826 1.00 25.48 87 TRP A N 1
ATOM 662 C CA . TRP A 1 96 ? -12.350 77.676 2.698 1.00 25.74 87 TRP A CA 1
ATOM 663 C C . TRP A 1 96 ? -12.934 77.848 1.305 1.00 25.93 87 TRP A C 1
ATOM 664 O O . TRP A 1 96 ? -13.454 76.888 0.713 1.00 24.92 87 TRP A O 1
ATOM 675 N N . SER A 1 97 ? -12.854 79.072 0.794 1.00 25.83 88 SER A N 1
ATOM 676 C CA . SER A 1 97 ? -13.413 79.399 -0.527 1.00 26.10 88 SER A CA 1
ATOM 677 C C . SER A 1 97 ? -12.737 78.611 -1.654 1.00 26.04 88 SER A C 1
ATOM 678 O O . SER A 1 97 ? -13.416 78.018 -2.509 1.00 24.81 88 SER A O 1
ATOM 681 N N . TYR A 1 98 ? -11.408 78.607 -1.677 1.00 25.64 89 TYR A N 1
ATOM 682 C CA . TYR A 1 98 ? -10.706 77.842 -2.722 1.00 25.97 89 TYR A CA 1
ATOM 683 C C . TYR A 1 98 ? -10.933 76.339 -2.622 1.00 26.24 89 TYR A C 1
ATOM 684 O O . TYR A 1 98 ? -11.007 75.659 -3.647 1.00 26.21 89 TYR A O 1
ATOM 693 N N . TYR A 1 99 ? -11.044 75.830 -1.401 1.00 25.33 90 TYR A N 1
ATOM 694 C CA . TYR A 1 99 ? -11.350 74.406 -1.205 1.00 25.48 90 TYR A CA 1
ATOM 695 C C . TYR A 1 99 ? -12.715 74.084 -1.836 1.00 25.25 90 TYR A C 1
ATOM 696 O O . TYR A 1 99 ? -12.850 73.139 -2.617 1.00 26.15 90 TYR A O 1
ATOM 705 N N . CYS A 1 100 ? -13.722 74.899 -1.536 1.00 25.02 91 CYS A N 1
ATOM 706 C CA . CYS A 1 100 ? -15.053 74.670 -2.106 1.00 25.34 91 CYS A CA 1
ATOM 707 C C . CYS A 1 100 ? -15.087 74.805 -3.625 1.00 24.90 91 CYS A C 1
ATOM 708 O O . CYS A 1 100 ? -15.904 74.152 -4.284 1.00 25.17 91 CYS A O 1
ATOM 711 N N . GLY A 1 101 ? -14.223 75.665 -4.162 1.00 25.56 92 GLY A N 1
ATOM 712 C CA . GLY A 1 101 ? -14.152 75.921 -5.611 1.00 26.19 92 GLY A CA 1
ATOM 713 C C . GLY A 1 101 ? -13.938 74.641 -6.412 1.00 26.61 92 GLY A C 1
ATOM 714 O O . GLY A 1 101 ? -14.345 74.535 -7.583 1.00 27.26 92 GLY A O 1
ATOM 715 N N . GLY A 1 102 ? -13.296 73.664 -5.784 1.00 26.74 93 GLY A N 1
ATOM 716 C CA . GLY A 1 102 ? -13.002 72.401 -6.447 1.00 26.95 93 GLY A CA 1
ATOM 717 C C . GLY A 1 102 ? -14.002 71.278 -6.229 1.00 26.73 93 GLY A C 1
ATOM 718 O O . GLY A 1 102 ? -13.870 70.224 -6.838 1.00 27.37 93 GLY A O 1
ATOM 719 N N . LEU A 1 103 ? -15.016 71.502 -5.396 1.00 26.52 94 LEU A N 1
ATOM 720 C CA . LEU A 1 103 ? -15.961 70.443 -5.035 1.00 26.78 94 LEU A CA 1
ATOM 721 C C . LEU A 1 103 ? -17.034 70.244 -6.097 1.00 28.16 94 LEU A C 1
ATOM 722 O O . LEU A 1 103 ? -17.562 71.211 -6.671 1.00 26.82 94 LEU A O 1
ATOM 727 N N . LYS A 1 104 ? -17.335 68.974 -6.353 1.00 29.31 95 LYS A N 1
ATOM 728 C CA . LYS A 1 1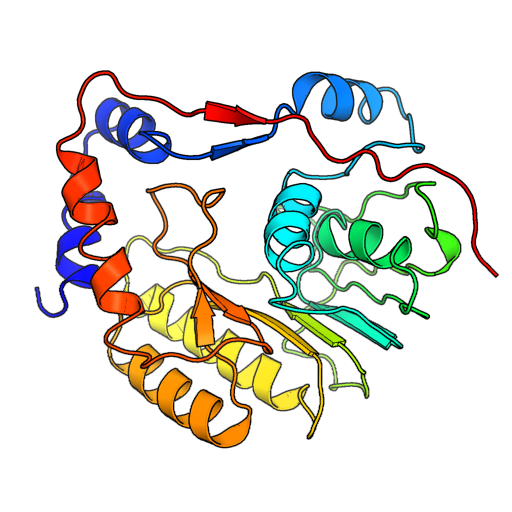04 ? -18.170 68.587 -7.473 1.00 31.11 95 LYS A CA 1
ATOM 729 C C . LYS A 1 104 ? -19.456 69.404 -7.610 1.00 30.61 95 LYS A C 1
ATOM 730 O O . LYS A 1 104 ? -19.754 69.920 -8.689 1.00 31.37 95 LYS A O 1
ATOM 736 N N . ASN A 1 105 ? -20.220 69.529 -6.531 1.00 30.39 96 ASN A N 1
ATOM 737 C CA . ASN A 1 105 ? -21.564 70.112 -6.689 1.00 29.43 96 ASN A CA 1
ATOM 738 C C . ASN A 1 105 ? -21.645 71.610 -6.436 1.00 28.11 96 ASN A C 1
ATOM 739 O O . ASN A 1 105 ? -22.729 72.195 -6.471 1.00 26.93 96 ASN A O 1
ATOM 744 N N . VAL A 1 106 ? -20.484 72.220 -6.224 1.00 26.65 97 VAL A N 1
ATOM 745 C CA . VAL A 1 106 ? -20.406 73.671 -6.042 1.00 25.96 97 VAL A CA 1
ATOM 746 C C . VAL A 1 106 ? -20.429 74.381 -7.399 1.00 25.84 97 VAL A C 1
ATOM 747 O O . VAL A 1 106 ? -19.770 73.927 -8.346 1.00 26.53 97 VAL A O 1
ATOM 751 N N . ARG A 1 107 ? -21.189 75.476 -7.486 1.00 25.08 98 ARG A N 1
ATOM 752 C CA . ARG A 1 107 ? -21.342 76.251 -8.733 0.50 25.02 98 ARG A CA 1
ATOM 753 C C . ARG A 1 107 ? -20.664 77.624 -8.679 1.00 25.37 98 ARG A C 1
ATOM 754 O O . ARG A 1 107 ? -20.220 78.145 -9.706 1.00 25.24 98 ARG A O 1
ATOM 762 N N . GLU A 1 108 ? -20.620 78.216 -7.484 1.00 24.78 99 GLU A N 1
ATOM 763 C CA . GLU A 1 108 ? -20.174 79.611 -7.288 1.00 26.06 99 GLU A CA 1
ATOM 764 C C . GLU A 1 108 ? -19.764 79.775 -5.829 1.00 24.95 99 GLU A C 1
ATOM 765 O O . GLU A 1 108 ? -20.440 79.252 -4.947 1.00 25.39 99 GLU A O 1
ATOM 771 N N . VAL A 1 109 ? -18.654 80.482 -5.576 1.00 24.10 100 VAL A N 1
ATOM 772 C CA . VAL A 1 109 ? -18.217 80.782 -4.214 1.00 23.77 100 VAL A CA 1
ATOM 773 C C . VAL A 1 109 ? -17.978 82.291 -4.094 1.00 23.55 100 VAL A C 1
ATOM 774 O O . VAL A 1 109 ? -17.229 82.878 -4.908 1.00 25.25 100 VAL A O 1
ATOM 778 N N . LYS A 1 110 ? -18.642 82.924 -3.131 0.50 20.28 101 LYS A N 1
ATOM 779 C CA A LYS A 1 110 ? -18.342 84.313 -2.873 0.00 25.90 101 LYS A CA 1
ATOM 780 C CA B LYS A 1 110 ? -18.404 84.323 -2.863 0.50 20.26 101 LYS A CA 1
ATOM 781 C C . LYS A 1 110 ? -17.831 84.416 -1.470 0.50 20.32 101 LYS A C 1
ATOM 782 O O . LYS A 1 110 ? -18.504 84.055 -0.517 0.50 17.06 101 LYS A O 1
ATOM 793 N N . GLY A 1 111 ? -16.575 84.853 -1.375 1.00 22.37 102 GLY A N 1
ATOM 794 C CA . GLY A 1 111 ? -15.900 85.029 -0.072 1.00 23.57 102 GLY A CA 1
ATOM 795 C C . GLY A 1 111 ? -15.740 86.502 0.276 1.00 24.76 102 GLY A C 1
ATOM 796 O O . GLY A 1 111 ? -15.409 87.324 -0.590 1.00 26.33 102 GLY A O 1
ATOM 797 N N . LEU A 1 112 ? -16.025 86.861 1.529 1.00 25.16 103 LEU A N 1
ATOM 798 C CA . LEU A 1 112 ? -16.032 88.271 1.925 1.00 25.36 103 LEU A CA 1
ATOM 799 C C . LEU A 1 112 ? -15.230 88.417 3.201 1.00 25.99 103 LEU A C 1
ATOM 800 O O . LEU A 1 112 ? -15.395 87.615 4.118 1.00 25.67 103 LEU A O 1
ATOM 805 N N . THR A 1 113 ? -14.394 89.453 3.293 1.00 25.76 104 THR A N 1
ATOM 806 C CA . THR A 1 113 ? -13.502 89.544 4.458 1.00 25.61 104 THR A CA 1
ATOM 807 C C . THR A 1 113 ? -13.059 90.973 4.717 1.00 25.21 104 THR A C 1
ATOM 808 O O . THR A 1 113 ? -13.100 91.807 3.826 1.00 25.43 104 THR A O 1
ATOM 812 N N . LYS A 1 114 ? -12.667 91.260 5.959 1.00 25.44 105 LYS A N 1
ATOM 813 C CA . LYS A 1 114 ? -12.174 92.606 6.323 1.00 25.90 105 LYS A CA 1
ATOM 814 C C . LYS A 1 114 ? -10.972 93.055 5.517 1.00 25.75 105 LYS A C 1
ATOM 815 O O . LYS A 1 114 ? -10.953 94.168 4.952 1.00 25.02 105 LYS A O 1
ATOM 821 N N . GLY A 1 115 ? -9.944 92.200 5.472 1.00 25.55 106 GLY A N 1
ATOM 822 C CA . GLY A 1 115 ? -8.627 92.620 4.953 1.00 26.05 106 GLY A CA 1
ATOM 823 C C . GLY A 1 115 ? -8.173 93.947 5.557 1.00 26.58 106 GLY A C 1
ATOM 824 O O . GLY A 1 115 ? -8.521 94.278 6.708 1.00 27.07 106 GLY A O 1
ATOM 825 N N . GLY A 1 116 ? -7.398 94.704 4.787 1.00 26.62 107 GLY A N 1
ATOM 826 C CA . GLY A 1 116 ? -6.841 95.980 5.247 1.00 27.52 107 GLY A CA 1
ATOM 827 C C . GLY A 1 116 ? -5.786 95.781 6.320 1.00 28.02 107 GLY A C 1
ATOM 828 O O . GLY A 1 116 ? -5.442 94.631 6.657 1.00 28.86 107 GLY A O 1
ATOM 829 N N . PRO A 1 117 ? -5.259 96.887 6.868 1.00 28.49 108 PRO A N 1
ATOM 830 C CA . PRO A 1 117 ? -4.210 96.773 7.888 1.00 28.44 108 PRO A CA 1
ATOM 831 C C . PRO A 1 117 ? -4.635 95.852 9.029 1.00 28.84 108 PRO A C 1
ATOM 832 O O . PRO A 1 117 ? -5.738 95.981 9.569 1.00 28.59 108 PRO A O 1
ATOM 836 N N . GLY A 1 118 ? -3.786 94.887 9.371 1.00 28.71 109 GLY A N 1
ATOM 837 C CA . GLY A 1 118 ? -4.066 94.057 10.532 1.00 28.19 109 GLY A CA 1
ATOM 838 C C . GLY A 1 118 ? -4.818 92.770 10.253 1.00 28.64 109 GLY A C 1
ATOM 839 O O . GLY A 1 118 ? -4.984 91.958 11.159 1.00 28.70 109 GLY A O 1
ATOM 840 N N . HIS A 1 119 ? -5.294 92.580 9.017 1.00 27.83 110 HIS A N 1
ATOM 841 C CA . HIS A 1 119 ? -6.043 91.366 8.680 1.00 27.94 110 HIS A CA 1
ATOM 842 C C . HIS A 1 119 ? -5.657 90.776 7.335 1.00 27.60 110 HIS A C 1
ATOM 843 O O . HIS A 1 119 ? -5.228 91.482 6.430 1.00 28.52 110 HIS A O 1
ATOM 850 N N . GLU A 1 120 ? -5.824 89.462 7.210 1.00 28.44 111 GLU A N 1
ATOM 851 C CA . GLU A 1 120 ? -5.416 88.755 6.011 1.00 29.58 111 GLU A CA 1
ATOM 852 C C . GLU A 1 120 ? -6.198 89.201 4.785 1.00 28.41 111 GLU A C 1
ATOM 853 O O . GLU A 1 120 ? -7.433 89.252 4.803 1.00 28.92 111 GLU A O 1
ATOM 859 N N . GLU A 1 121 ? -5.455 89.468 3.720 1.00 27.71 112 GLU A N 1
ATOM 860 C CA . GLU A 1 121 ? -6.022 89.778 2.414 1.00 27.25 112 GLU A CA 1
ATOM 861 C C . GLU A 1 121 ? -6.231 88.504 1.631 1.00 26.72 112 GLU A C 1
ATOM 862 O O . GLU A 1 121 ? -5.406 87.594 1.708 1.00 25.25 112 GLU A O 1
ATOM 868 N N . PRO A 1 122 ? -7.318 88.449 0.837 1.00 26.56 113 PRO A N 1
ATOM 869 C CA . PRO A 1 122 ? -7.463 87.366 -0.141 1.00 26.68 113 PRO A CA 1
ATOM 870 C C . PRO A 1 122 ? -6.230 87.267 -1.036 1.00 27.34 113 PRO A C 1
ATOM 871 O O . PRO A 1 122 ? -5.632 88.293 -1.397 1.00 27.06 113 PRO A O 1
ATOM 875 N N . ILE A 1 123 ? -5.837 86.040 -1.341 1.00 27.11 114 ILE A N 1
ATOM 876 C CA . ILE A 1 123 ? -4.682 85.756 -2.192 1.00 28.98 114 ILE A CA 1
ATOM 877 C C . ILE A 1 123 ? -5.210 85.152 -3.499 1.00 28.02 114 ILE A C 1
ATOM 878 O O . ILE A 1 123 ? -5.956 84.180 -3.446 1.00 28.46 114 ILE A O 1
ATOM 883 N N . PRO A 1 124 ? -4.835 85.724 -4.669 1.00 28.31 115 PRO A N 1
ATOM 884 C CA . PRO A 1 124 ? -5.264 85.126 -5.938 1.00 27.73 115 PRO A CA 1
ATOM 885 C C . PRO A 1 124 ? -4.569 83.791 -6.162 1.00 27.13 115 PRO A C 1
ATOM 886 O O . PRO A 1 124 ? -3.355 83.690 -5.977 1.00 27.56 115 PRO A O 1
ATOM 890 N N . MET A 1 125 ? -5.336 82.776 -6.532 1.00 26.41 116 MET A N 1
ATOM 891 C CA . MET A 1 125 ? -4.772 81.450 -6.845 1.00 25.55 116 MET A CA 1
ATOM 892 C C . MET A 1 125 ? -5.360 80.874 -8.127 1.00 26.21 116 MET A C 1
ATOM 893 O O . MET A 1 125 ? -6.343 81.408 -8.692 1.00 25.90 116 MET A O 1
ATOM 898 N N . SER A 1 126 ? -4.728 79.807 -8.604 1.00 24.89 117 SER A N 1
ATOM 899 C CA . SER A 1 126 ? -5.171 79.128 -9.823 1.00 25.65 117 SER A CA 1
ATOM 900 C C . SER A 1 126 ? -5.462 77.646 -9.525 1.00 25.33 117 SER A C 1
ATOM 901 O O . SER A 1 126 ? -5.380 76.787 -10.398 1.00 25.11 117 SER A O 1
ATOM 904 N N . THR A 1 127 ? -5.821 77.369 -8.273 1.00 25.22 118 THR A N 1
ATOM 905 C CA . THR A 1 127 ? -6.256 76.020 -7.847 1.00 25.03 118 THR A CA 1
ATOM 906 C C . THR A 1 127 ? -7.550 75.610 -8.565 1.00 25.53 118 THR A C 1
ATOM 907 O O . THR A 1 127 ? -8.240 76.464 -9.116 1.00 25.27 118 THR A O 1
ATOM 911 N N . TYR A 1 128 ? -7.863 74.313 -8.586 1.00 26.11 119 TYR A N 1
ATOM 912 C CA . TYR A 1 128 ? -8.988 73.817 -9.391 1.00 26.43 119 TYR A CA 1
ATOM 913 C C . TYR A 1 128 ? -10.280 74.538 -9.018 1.00 26.33 119 TYR A C 1
ATOM 914 O O . TYR A 1 128 ? -10.639 74.638 -7.835 1.00 26.74 119 TYR A O 1
ATOM 923 N N . GLY A 1 129 ? -10.943 75.089 -10.029 1.00 26.34 120 GLY A N 1
ATOM 924 C CA . GLY A 1 129 ? -12.198 75.809 -9.839 1.00 26.49 120 GLY A CA 1
ATOM 925 C C . GLY A 1 129 ? -12.063 77.244 -9.384 1.00 27.21 120 GLY A C 1
ATOM 926 O O . GLY A 1 129 ? -13.061 77.857 -8.968 1.00 27.60 120 GLY A O 1
ATOM 927 N N . TRP A 1 130 ? -10.848 77.798 -9.463 1.00 27.19 121 TRP A N 1
ATOM 928 C CA . TRP A 1 130 ? -10.596 79.184 -9.030 1.00 27.29 121 TRP A CA 1
ATOM 929 C C . TRP A 1 130 ? -11.502 80.203 -9.732 1.00 27.30 121 TRP A C 1
ATOM 930 O O . TRP A 1 130 ? -11.835 81.247 -9.162 1.00 27.22 121 TRP A O 1
ATOM 941 N N . ASN A 1 131 ? -11.900 79.905 -10.967 1.00 26.68 122 ASN A N 1
ATOM 942 C CA . ASN A 1 131 ? -12.723 80.839 -11.739 1.00 26.96 122 ASN A CA 1
ATOM 943 C C . ASN A 1 131 ? -14.144 80.945 -11.187 1.00 27.46 122 ASN A C 1
ATOM 944 O O . ASN A 1 131 ? -14.873 81.883 -11.508 1.00 27.77 122 ASN A O 1
ATOM 949 N N . LEU A 1 132 ? -14.521 79.969 -10.367 1.00 27.26 123 LEU A N 1
ATOM 950 C CA . LEU A 1 132 ? -15.818 79.955 -9.679 1.00 27.46 123 LEU A CA 1
ATOM 951 C C . LEU A 1 132 ? -15.792 80.775 -8.384 1.00 26.95 123 LEU A C 1
ATOM 952 O O . LEU A 1 132 ? -16.839 81.020 -7.772 1.00 26.94 123 LEU A O 1
ATOM 957 N N . VAL A 1 133 ? -14.595 81.180 -7.967 1.00 26.74 124 VAL A N 1
ATOM 958 C CA . VAL A 1 133 ? -14.394 81.814 -6.662 1.00 27.09 124 VAL A CA 1
ATOM 959 C C . VAL A 1 133 ? -14.169 83.315 -6.849 1.00 27.36 124 VAL A C 1
ATOM 960 O O . VAL A 1 133 ? -13.313 83.722 -7.646 1.00 28.23 124 VAL A O 1
ATOM 964 N N . ARG A 1 134 ? -14.955 84.135 -6.154 1.00 27.24 125 ARG A N 1
ATOM 965 C CA . ARG A 1 134 ? -14.714 85.583 -6.120 1.00 28.47 125 ARG A CA 1
ATOM 966 C C . ARG A 1 134 ? -14.565 86.021 -4.668 1.00 27.58 125 ARG A C 1
ATOM 967 O O . ARG A 1 134 ? -15.447 85.778 -3.851 1.00 26.45 125 ARG A O 1
ATOM 975 N N . LEU A 1 135 ? -13.428 86.631 -4.356 1.00 26.86 126 LEU A N 1
ATOM 976 C CA . LEU A 1 135 ? -13.125 87.052 -2.992 1.00 26.26 126 LEU A CA 1
ATOM 977 C C . LEU A 1 135 ? -13.086 88.559 -2.946 1.00 26.52 126 LEU A C 1
ATOM 978 O O . LEU A 1 135 ? -12.473 89.190 -3.815 1.00 26.43 126 LEU A O 1
ATOM 983 N N . GLN A 1 136 ? -13.712 89.124 -1.917 1.00 25.66 127 GLN A N 1
ATOM 984 C CA A GLN A 1 136 ? -13.758 90.563 -1.765 0.50 26.54 127 GLN A CA 1
ATOM 985 C CA B GLN A 1 136 ? -13.782 90.565 -1.748 0.50 26.24 127 GLN A CA 1
ATOM 986 C C . GLN A 1 136 ? -13.246 90.969 -0.388 1.00 26.34 127 GLN A C 1
ATOM 987 O O . GLN A 1 136 ? -13.661 90.419 0.645 1.00 26.00 127 GLN A O 1
ATOM 998 N N . SER A 1 137 ? -12.333 91.929 -0.402 1.00 26.84 128 SER A N 1
ATOM 999 C CA . SER A 1 137 ? -11.724 92.477 0.802 1.00 27.40 128 SER A CA 1
ATOM 1000 C C . SER A 1 137 ? -12.384 93.812 1.125 1.00 26.61 128 SER A C 1
ATOM 1001 O O . SER A 1 137 ? -13.112 94.386 0.296 1.00 26.65 128 SER A O 1
ATOM 1004 N N . GLY A 1 138 ? -12.112 94.321 2.325 1.00 26.04 129 GLY A N 1
ATOM 1005 C CA . GLY A 1 138 ? -12.651 95.617 2.765 1.00 26.30 129 GLY A CA 1
ATOM 1006 C C . GLY A 1 138 ? -14.132 95.576 3.122 1.00 26.75 129 GLY A C 1
ATOM 1007 O O . GLY A 1 138 ? -14.797 96.617 3.151 1.00 27.18 129 GLY A O 1
ATOM 1008 N N . VAL A 1 139 ? -14.638 94.386 3.399 1.00 25.58 130 VAL A N 1
ATOM 1009 C CA . VAL A 1 139 ? -16.052 94.169 3.690 1.00 26.66 130 VAL A CA 1
ATOM 1010 C C . VAL A 1 139 ? -16.253 93.894 5.180 1.00 26.18 130 VAL A C 1
ATOM 1011 O O . VAL A 1 139 ? -15.539 93.066 5.759 1.00 27.45 130 VAL A O 1
ATOM 1015 N N . ASP A 1 140 ? -17.231 94.564 5.787 1.00 25.02 131 ASP A N 1
ATOM 1016 C CA . ASP A 1 140 ? -17.722 94.175 7.105 1.00 25.26 131 ASP A CA 1
ATOM 1017 C C . ASP A 1 140 ? -19.015 93.372 6.916 1.00 24.78 131 ASP A C 1
ATOM 1018 O O . ASP A 1 140 ? -20.054 93.952 6.581 1.00 23.73 131 ASP A O 1
ATOM 1023 N N . VAL A 1 141 ? -18.950 92.056 7.135 1.00 25.28 132 VAL A N 1
ATOM 1024 C CA . VAL A 1 141 ? -20.092 91.198 6.813 1.00 26.01 132 VAL A CA 1
ATOM 1025 C C . VAL A 1 141 ? -21.337 91.500 7.666 1.00 25.85 132 VAL A C 1
ATOM 1026 O O . VAL A 1 141 ? -22.445 91.138 7.275 1.00 26.14 132 VAL A O 1
ATOM 1030 N N . PHE A 1 142 ? -21.159 92.171 8.813 1.00 25.64 133 PHE A N 1
ATOM 1031 C CA . PHE A 1 142 ? -22.315 92.547 9.636 1.00 27.05 133 PHE A CA 1
ATOM 1032 C C . PHE A 1 142 ? -23.177 93.642 9.016 1.00 27.71 133 PHE A C 1
ATOM 1033 O O . PHE A 1 142 ? -24.354 93.813 9.396 1.00 27.89 133 PHE A O 1
ATOM 1041 N N . PHE A 1 143 ? -22.627 94.351 8.025 1.00 27.92 134 PHE A N 1
ATOM 1042 C CA A PHE A 1 143 ? -23.293 95.484 7.384 0.50 29.00 134 PHE A CA 1
ATOM 1043 C CA B PHE A 1 143 ? -23.358 95.453 7.393 0.50 29.05 134 PHE A CA 1
ATOM 1044 C C . PHE A 1 143 ? -23.932 95.141 6.035 1.00 29.84 134 PHE A C 1
ATOM 1045 O O . PHE A 1 143 ? -24.780 95.877 5.538 1.00 31.77 134 PHE A O 1
ATOM 1060 N N . ILE A 1 144 ? -23.506 94.056 5.426 1.00 30.70 135 ILE A N 1
ATOM 1061 C CA . ILE A 1 144 ? -24.011 93.773 4.091 1.00 32.30 135 ILE A CA 1
ATOM 1062 C C . ILE A 1 144 ? -25.370 93.032 4.131 1.00 31.90 135 ILE A C 1
ATOM 1063 O O . ILE A 1 144 ? -25.594 92.193 5.009 1.00 32.80 135 ILE A O 1
ATOM 1068 N N . PRO A 1 145 ? -26.260 93.321 3.166 1.00 31.11 136 PRO A N 1
ATOM 1069 C CA . PRO A 1 145 ? -27.539 92.610 3.072 1.00 30.47 136 PRO A CA 1
ATOM 1070 C C . PRO A 1 145 ? -27.329 91.113 2.834 1.00 30.25 136 PRO A C 1
ATOM 1071 O O . PRO A 1 145 ? -26.532 90.733 1.967 1.00 30.40 136 PRO A O 1
ATOM 1075 N N . PRO A 1 146 ? -28.030 90.253 3.592 1.00 30.03 137 PRO A N 1
ATOM 1076 C CA . PRO A 1 146 ? -27.952 88.833 3.243 1.00 29.69 137 PRO A CA 1
ATOM 1077 C C . PRO A 1 146 ? -28.394 88.553 1.796 1.00 30.32 137 PRO A C 1
ATOM 1078 O O . PRO A 1 146 ? -29.223 89.282 1.227 1.00 28.56 137 PRO A O 1
ATOM 1082 N N . GLU A 1 147 ? -27.807 87.507 1.223 1.00 31.09 138 GLU A N 1
ATOM 1083 C CA . GLU A 1 147 ? -28.068 87.063 -0.145 1.00 32.78 138 GLU A CA 1
ATOM 1084 C C . GLU A 1 147 ? -28.488 85.608 -0.093 1.00 32.43 138 GLU A C 1
ATOM 1085 O O . GLU A 1 147 ? -28.012 84.862 0.767 1.00 32.05 138 GLU A O 1
ATOM 1091 N N . ARG A 1 148 ? -29.326 85.203 -1.044 1.00 32.08 139 ARG A N 1
ATOM 1092 C CA . ARG A 1 148 ? -29.700 83.798 -1.222 1.00 32.60 139 ARG A CA 1
ATOM 1093 C C . ARG A 1 148 ? -28.446 82.945 -1.436 1.00 31.20 139 ARG A C 1
ATOM 1094 O O . ARG A 1 148 ? -27.533 83.325 -2.172 1.00 31.63 139 ARG A O 1
ATOM 1102 N N . CYS A 1 149 ? -28.374 81.819 -0.746 1.00 29.71 140 CYS A N 1
ATOM 1103 C CA . CYS A 1 149 ? -27.261 80.893 -0.948 1.00 28.32 140 CYS A CA 1
ATOM 1104 C C . CYS A 1 149 ? -27.679 79.473 -0.588 1.00 27.54 140 CYS A C 1
ATOM 1105 O O . CYS A 1 149 ? -28.614 79.269 0.187 1.00 27.20 140 CYS A O 1
ATOM 1108 N N . ASP A 1 150 ? -26.978 78.495 -1.161 1.00 26.09 141 ASP A N 1
ATOM 1109 C CA . ASP A 1 150 ? -27.239 77.081 -0.893 1.00 24.68 141 ASP A CA 1
ATOM 1110 C C . ASP A 1 150 ? -26.366 76.544 0.236 1.00 24.71 141 ASP A C 1
ATOM 1111 O O . ASP A 1 150 ? -26.740 75.577 0.924 1.00 24.81 141 ASP A O 1
ATOM 1116 N N . THR A 1 151 ? -25.200 77.172 0.414 1.00 23.82 142 THR A N 1
ATOM 1117 C CA . THR A 1 151 ? -24.261 76.843 1.485 1.00 23.93 142 THR A CA 1
ATOM 1118 C C . THR A 1 151 ? -23.794 78.117 2.130 1.00 24.61 142 THR A C 1
ATOM 1119 O O . THR A 1 151 ? -23.410 79.069 1.429 1.00 25.02 142 THR A O 1
ATOM 1123 N N . LEU A 1 152 ? -23.821 78.150 3.459 1.00 24.09 143 LEU A N 1
ATOM 1124 C CA . LEU A 1 152 ? -23.364 79.312 4.211 1.00 25.63 143 LEU A CA 1
ATOM 1125 C C . LEU A 1 152 ? -22.233 78.941 5.166 1.00 25.59 143 LEU A C 1
ATOM 1126 O O . LEU A 1 152 ? -22.434 78.193 6.123 1.00 25.26 143 LEU A O 1
ATOM 1131 N N . LEU A 1 153 ? -21.045 79.471 4.897 1.00 25.77 144 LEU A N 1
ATOM 1132 C CA . LEU A 1 153 ? -19.875 79.215 5.730 1.00 26.79 144 LEU A CA 1
ATOM 1133 C C . LEU A 1 153 ? -19.504 80.482 6.483 1.00 26.91 144 LEU A C 1
ATOM 1134 O O . LEU A 1 153 ? -19.633 81.596 5.958 1.00 26.88 144 LEU A O 1
ATOM 1139 N N . CYS A 1 154 ? -19.042 80.308 7.715 1.00 26.64 145 CYS A N 1
ATOM 1140 C CA . CYS A 1 154 ? -18.607 81.463 8.493 1.00 27.15 145 CYS A CA 1
ATOM 1141 C C . CYS A 1 154 ? -17.522 81.030 9.462 1.00 27.29 145 CYS A C 1
ATOM 1142 O O . CYS A 1 154 ? -17.723 80.104 10.245 1.00 26.81 145 CYS A O 1
ATOM 1145 N N . ASP A 1 155 ? -16.362 81.674 9.385 1.00 27.36 146 ASP A N 1
ATOM 1146 C CA . ASP A 1 155 ? -15.239 81.304 10.251 1.00 28.52 146 ASP A CA 1
ATOM 1147 C C . ASP A 1 155 ? -14.777 82.535 11.056 1.00 28.99 146 ASP A C 1
ATOM 1148 O O . ASP A 1 155 ? -13.586 82.838 11.113 1.00 31.67 146 ASP A O 1
ATOM 1153 N N . ILE A 1 156 ? -15.724 83.246 11.661 1.00 27.98 147 ILE A N 1
ATOM 1154 C CA . ILE A 1 156 ? -15.417 84.510 12.343 1.00 27.73 147 ILE A CA 1
ATOM 1155 C C . ILE A 1 156 ? -15.519 84.270 13.845 1.00 27.49 147 ILE A C 1
ATOM 1156 O O . ILE A 1 156 ? -16.429 83.575 14.297 1.00 27.44 147 ILE A O 1
ATOM 1161 N N . GLY A 1 157 ? -14.610 84.864 14.606 1.00 28.02 148 GLY A N 1
ATOM 1162 C CA . GLY A 1 157 ? -14.795 84.921 16.078 1.00 28.25 148 GLY A CA 1
ATOM 1163 C C . GLY A 1 157 ? -13.469 85.292 16.702 1.00 28.30 148 GLY A C 1
ATOM 1164 O O . GLY A 1 157 ? -12.521 84.509 16.668 1.00 28.93 148 GLY A O 1
ATOM 1165 N N . GLU A 1 158 ? -13.396 86.507 17.237 1.00 27.83 149 GLU A N 1
ATOM 1166 C CA . GLU A 1 158 ? -12.161 87.016 17.839 1.00 28.88 149 GLU A CA 1
ATOM 1167 C C . GLU A 1 158 ? -12.104 86.614 19.311 1.00 27.48 149 GLU A C 1
ATOM 1168 O O . GLU A 1 158 ? -12.959 87.024 20.093 1.00 27.76 149 GLU A O 1
ATOM 1174 N N . SER A 1 159 ? -11.095 85.825 19.678 1.00 27.65 150 SER A N 1
ATOM 1175 C CA A SER A 1 159 ? -10.918 85.424 21.078 0.50 26.52 150 SER A CA 1
ATOM 1176 C CA B SER A 1 159 ? -10.909 85.419 21.072 0.50 27.01 150 SER A CA 1
ATOM 1177 C C . SER A 1 159 ? -10.721 86.624 22.001 1.00 26.59 150 SER A C 1
ATOM 1178 O O . SER A 1 159 ? -10.280 87.711 21.564 1.00 26.46 150 SER A O 1
ATOM 1183 N N . SER A 1 160 ? -11.019 86.407 23.282 1.00 25.41 151 SER A N 1
ATOM 1184 C CA . SER A 1 160 ? -10.760 87.355 24.364 1.00 25.07 151 SER A CA 1
ATOM 1185 C C . SER A 1 160 ? -10.335 86.522 25.575 1.00 24.64 151 SER A C 1
ATOM 1186 O O . SER A 1 160 ? -10.865 85.415 25.773 1.00 25.47 151 SER A O 1
ATOM 1189 N N . PRO A 1 161 ? -9.437 87.053 26.409 1.00 25.45 152 PRO A N 1
ATOM 1190 C CA . PRO A 1 161 ? -9.201 86.416 27.717 1.00 24.97 152 PRO A CA 1
ATOM 1191 C C . PRO A 1 161 ? -10.459 86.317 28.572 1.00 25.84 152 PRO A C 1
ATOM 1192 O O . PRO A 1 161 ? -10.513 85.509 29.494 1.00 25.30 152 PRO A O 1
ATOM 1196 N N . ASN A 1 162 ? -11.452 87.159 28.282 1.00 24.69 153 ASN A N 1
ATOM 1197 C CA . ASN A 1 162 ? -12.668 87.211 29.068 1.00 25.76 153 ASN A CA 1
ATOM 1198 C C . ASN A 1 162 ? -13.771 86.464 28.304 1.00 24.80 153 ASN A C 1
ATOM 1199 O O . ASN A 1 162 ? -14.161 86.873 27.216 1.00 25.31 153 ASN A O 1
ATOM 1204 N N . PRO A 1 163 ? -14.265 85.348 28.866 1.00 25.48 154 PRO A N 1
ATOM 1205 C CA . PRO A 1 163 ? -15.265 84.541 28.115 1.00 25.67 154 PRO A CA 1
ATOM 1206 C C . PRO A 1 163 ? -16.608 85.265 27.942 1.00 26.18 154 PRO A C 1
ATOM 1207 O O . PRO A 1 163 ? -17.347 84.950 27.016 1.00 26.75 154 PRO A O 1
ATOM 1211 N N . THR A 1 164 ? -16.903 86.240 28.803 1.00 25.51 155 THR A N 1
ATOM 1212 C CA . THR A 1 164 ? -18.112 87.065 28.643 1.00 25.24 155 THR A CA 1
ATOM 1213 C C . THR A 1 164 ? -18.007 87.894 27.359 1.00 25.77 155 THR A C 1
ATOM 1214 O O . THR A 1 164 ? -18.976 88.025 26.600 1.00 24.76 155 THR A O 1
ATOM 1218 N N . VAL A 1 165 ? -16.827 88.476 27.135 1.00 25.13 156 VAL A N 1
ATOM 1219 C CA . VAL A 1 165 ? -16.560 89.196 25.876 1.00 25.29 156 VAL A CA 1
ATOM 1220 C C . VAL A 1 165 ? -16.718 88.237 24.705 1.00 26.25 156 VAL A C 1
ATOM 1221 O O . VAL A 1 165 ? -17.367 88.579 23.698 1.00 27.01 156 VAL A O 1
ATOM 1225 N N . GLU A 1 166 ? -16.146 87.031 24.818 1.00 25.49 157 GLU A N 1
ATOM 1226 C CA . GLU A 1 166 ? -16.307 86.055 23.735 1.00 25.77 157 GLU A CA 1
ATOM 1227 C C . GLU A 1 166 ? -17.776 85.706 23.488 1.00 25.87 157 GLU A C 1
ATOM 1228 O O . GLU A 1 166 ? -18.193 85.519 22.324 1.00 25.76 157 GLU A O 1
ATOM 1234 N N . ALA A 1 167 ? -18.552 85.603 24.567 1.00 25.82 158 ALA A N 1
ATOM 1235 C CA . ALA A 1 167 ? -19.984 85.309 24.431 1.00 26.19 158 ALA A CA 1
ATOM 1236 C C . ALA A 1 167 ? -20.675 86.396 23.600 1.00 26.67 158 ALA A C 1
ATOM 1237 O O . ALA A 1 167 ? -21.476 86.079 22.701 1.00 26.71 158 ALA A O 1
ATOM 1239 N N . GLY A 1 168 ? -20.381 87.660 23.895 1.00 26.74 159 GLY A N 1
ATOM 1240 C CA . GLY A 1 168 ? -21.026 88.781 23.154 1.00 26.38 159 GLY A CA 1
ATOM 1241 C C . GLY A 1 168 ? -20.691 88.671 21.662 1.00 26.29 159 GLY A C 1
ATOM 1242 O O . GLY A 1 168 ? -21.568 88.837 20.790 1.00 26.49 159 GLY A O 1
ATOM 1243 N N . ARG A 1 169 ? -19.416 88.430 21.383 1.00 25.99 160 ARG A N 1
ATOM 1244 C CA . ARG A 1 169 ? -18.946 88.229 19.994 1.00 26.22 160 ARG A CA 1
ATOM 1245 C C . ARG A 1 169 ? -19.597 87.025 19.315 1.00 26.63 160 ARG A C 1
ATOM 1246 O O . ARG A 1 169 ? -20.009 87.103 18.143 1.00 26.95 160 ARG A O 1
ATOM 1254 N N . THR A 1 170 ? -19.654 85.911 20.026 1.00 26.07 161 THR A N 1
ATOM 1255 C CA . THR A 1 170 ? -20.238 84.675 19.485 1.00 25.86 161 THR A CA 1
ATOM 1256 C C . THR A 1 170 ? -21.717 84.881 19.158 1.00 26.00 161 THR A C 1
ATOM 1257 O O . THR A 1 170 ? -22.209 84.460 18.100 1.00 25.82 161 THR A O 1
ATOM 1261 N N . LEU A 1 171 ? -22.433 85.511 20.071 1.00 25.29 162 LEU A N 1
ATOM 1262 C CA . LEU A 1 171 ? -23.853 85.775 19.835 1.00 26.16 162 LEU A CA 1
ATOM 1263 C C . LEU A 1 171 ? -24.066 86.647 18.594 1.00 25.96 162 LEU A C 1
ATOM 1264 O O . LEU A 1 171 ? -25.028 86.427 17.854 1.00 26.07 162 LEU A O 1
ATOM 1269 N N . ARG A 1 172 ? -23.191 87.639 18.372 1.00 26.38 163 ARG A N 1
ATOM 1270 C CA . ARG A 1 172 ? -23.320 88.461 17.158 1.00 26.58 163 ARG A CA 1
ATOM 1271 C C . ARG A 1 172 ? -23.145 87.625 15.892 1.00 26.01 163 ARG A C 1
ATOM 1272 O O . ARG A 1 172 ? -23.901 87.800 14.937 1.00 26.37 163 ARG A O 1
ATOM 1280 N N . VAL A 1 173 ? -22.173 86.711 15.910 1.00 26.30 164 VAL A N 1
ATOM 1281 C CA . VAL A 1 173 ? -21.960 85.784 14.784 1.00 26.09 164 VAL A CA 1
ATOM 1282 C C . VAL A 1 173 ? -23.207 84.930 14.567 1.00 26.02 164 VAL A C 1
ATOM 1283 O O . VAL A 1 173 ? -23.645 84.774 13.442 1.00 25.34 164 VAL A O 1
ATOM 1287 N N . LEU A 1 174 ? -23.759 84.375 15.643 1.00 24.90 165 LEU A N 1
ATOM 1288 C CA . LEU A 1 174 ? -24.943 83.518 15.532 1.00 25.00 165 LEU A CA 1
ATOM 1289 C C . LEU A 1 174 ? -26.151 84.260 14.988 1.00 25.42 165 LEU A C 1
ATOM 1290 O O . LEU A 1 174 ? -26.876 83.746 14.127 1.00 25.84 165 LEU A O 1
ATOM 1295 N N . ASN A 1 175 ? -26.383 85.471 15.480 1.00 25.68 166 ASN A N 1
ATOM 1296 C CA . ASN A 1 175 ? -27.458 86.279 14.910 1.00 26.53 166 ASN A CA 1
ATOM 1297 C C . ASN A 1 175 ? -27.241 86.664 13.435 1.00 26.11 166 ASN A C 1
ATOM 1298 O O . ASN A 1 175 ? -28.206 86.702 12.651 1.00 26.04 166 ASN A O 1
ATOM 1303 N N . LEU A 1 176 ? -25.987 86.901 13.073 1.00 26.31 167 LEU A N 1
ATOM 1304 C CA . LEU A 1 176 ? -25.610 87.166 11.685 1.00 26.42 167 LEU A CA 1
ATOM 1305 C C . LEU A 1 176 ? -25.964 85.982 10.779 1.00 26.45 167 LEU A C 1
ATOM 1306 O O . LEU A 1 176 ? -26.657 86.127 9.777 1.00 25.27 167 LEU A O 1
ATOM 1311 N N . VAL A 1 177 ? -25.446 84.811 11.121 1.00 26.52 168 VAL A N 1
ATOM 1312 C CA . VAL A 1 177 ? -25.634 83.651 10.243 1.00 26.90 168 VAL A CA 1
ATOM 1313 C C . VAL A 1 177 ? -27.118 83.286 10.128 1.00 26.88 168 VAL A C 1
ATOM 1314 O O . VAL A 1 177 ? -27.569 82.880 9.052 1.00 25.69 168 VAL A O 1
ATOM 1318 N N . GLU A 1 178 ? -27.877 83.472 11.217 1.00 26.39 169 GLU A N 1
ATOM 1319 C CA . GLU A 1 178 ? -29.331 83.255 11.219 1.00 28.44 169 GLU A CA 1
ATOM 1320 C C . GLU A 1 178 ? -29.995 84.032 10.075 1.00 27.91 169 GLU A C 1
ATOM 1321 O O . GLU A 1 178 ? -30.901 83.531 9.398 1.00 28.25 169 GLU A O 1
ATOM 1327 N N . ASN A 1 179 ? -29.508 85.251 9.846 1.00 27.89 170 ASN A N 1
ATOM 1328 C CA . ASN A 1 179 ? -30.008 86.100 8.760 1.00 27.89 170 ASN A CA 1
ATOM 1329 C C . ASN A 1 179 ? -29.757 85.560 7.358 1.00 27.50 170 ASN A C 1
ATOM 1330 O O . ASN A 1 179 ? -30.472 85.919 6.416 1.00 27.22 170 ASN A O 1
ATOM 1335 N N . TRP A 1 180 ? -28.746 84.708 7.222 1.00 27.50 171 TRP A N 1
ATOM 1336 C CA . TRP A 1 180 ? -28.353 84.181 5.912 1.00 27.87 171 TRP A CA 1
ATOM 1337 C C . TRP A 1 180 ? -28.889 82.791 5.624 1.00 28.73 171 TRP A C 1
ATOM 1338 O O . TRP A 1 180 ? -28.791 82.320 4.483 1.00 29.27 171 TRP A O 1
ATOM 1349 N N . LEU A 1 181 ? -29.417 82.115 6.645 1.00 28.57 172 LEU A N 1
ATOM 1350 C CA . LEU A 1 181 ? -29.928 80.749 6.458 1.00 28.91 172 LEU A CA 1
ATOM 1351 C C . LEU A 1 181 ? -31.359 80.673 5.967 1.00 29.77 172 LEU A C 1
ATOM 1352 O O . LEU A 1 181 ? -32.217 81.454 6.396 1.00 30.21 172 LEU A O 1
ATOM 1357 N N . SER A 1 182 ? -31.603 79.708 5.078 1.00 30.13 173 SER A N 1
ATOM 1358 C CA . SER A 1 182 ? -32.938 79.357 4.601 1.00 31.83 173 SER A CA 1
ATOM 1359 C C . SER A 1 182 ? -33.281 77.951 5.087 1.00 32.27 173 SER A C 1
ATOM 1360 O O . SER A 1 182 ? -32.532 77.363 5.873 1.00 32.60 173 SER A O 1
ATOM 1363 N N . ASN A 1 183 ? -34.391 77.410 4.596 1.00 32.95 174 ASN A N 1
ATOM 1364 C CA . ASN A 1 183 ? -34.884 76.094 5.005 1.00 33.78 174 ASN A CA 1
ATOM 1365 C C . ASN A 1 183 ? -33.855 74.951 4.904 1.00 33.46 174 ASN A C 1
ATOM 1366 O O . ASN A 1 183 ? -33.646 74.208 5.874 1.00 33.90 174 ASN A O 1
ATOM 1371 N N . ASN A 1 184 ? -33.224 74.815 3.742 1.00 32.23 175 ASN A N 1
ATOM 1372 C CA . ASN A 1 184 ? -32.360 73.659 3.482 1.00 31.95 175 ASN A CA 1
ATOM 1373 C C . ASN A 1 184 ? -30.903 74.014 3.212 1.00 30.52 175 ASN A C 1
ATOM 1374 O O . ASN A 1 184 ? -30.209 73.334 2.453 1.00 31.04 175 ASN A O 1
ATOM 1379 N N . THR A 1 185 ? -30.431 75.069 3.858 1.00 28.79 176 THR A N 1
ATOM 1380 C CA . THR A 1 185 ? -29.090 75.553 3.619 1.00 27.38 176 THR A CA 1
ATOM 1381 C C . THR A 1 185 ? -28.067 74.617 4.274 1.00 26.82 176 THR A C 1
ATOM 1382 O O . THR A 1 185 ? -28.242 74.235 5.437 1.00 26.21 176 THR A O 1
ATOM 1386 N N . GLN A 1 186 ? -27.017 74.244 3.531 1.00 25.84 177 GLN A N 1
ATOM 1387 C CA . GLN A 1 186 ? -25.848 73.584 4.128 1.00 26.19 177 GLN A CA 1
ATOM 1388 C C . GLN A 1 186 ? -25.052 74.656 4.885 1.00 26.26 177 GLN A C 1
ATOM 1389 O O . GLN A 1 186 ? -24.972 75.785 4.429 1.00 25.58 177 GLN A O 1
ATOM 1395 N N . PHE A 1 187 ? -24.486 74.323 6.044 1.00 26.15 178 PHE A N 1
ATOM 1396 C CA . PHE A 1 187 ? -23.735 75.330 6.791 1.00 26.29 178 PHE A CA 1
ATOM 1397 C C . PHE A 1 187 ? -22.607 74.766 7.642 1.00 26.10 178 PHE A C 1
ATOM 1398 O O . PHE A 1 187 ? -22.625 73.608 8.061 1.00 25.31 178 PHE A O 1
ATOM 1406 N N . CYS A 1 188 ? -21.620 75.616 7.885 1.00 26.41 179 CYS A N 1
ATOM 1407 C CA . CYS A 1 188 ? -20.510 75.283 8.766 1.00 26.35 179 CYS A CA 1
ATOM 1408 C C . CYS A 1 188 ? -20.079 76.612 9.349 1.00 26.26 179 CYS A C 1
ATOM 1409 O O . CYS A 1 188 ? -19.605 77.480 8.615 1.00 26.40 179 CYS A O 1
ATOM 1412 N N . VAL A 1 189 ? -20.308 76.780 10.660 1.00 25.88 180 VAL A N 1
ATOM 1413 C CA . VAL A 1 189 ? -20.188 78.091 11.306 1.00 26.41 180 VAL A CA 1
ATOM 1414 C C . VAL A 1 189 ? -19.361 77.964 12.577 1.00 26.19 180 VAL A C 1
ATOM 1415 O O . VAL A 1 189 ? -19.689 77.173 13.467 1.00 25.96 180 VAL A O 1
ATOM 1419 N N . LYS A 1 190 ? -18.290 78.745 12.668 1.00 27.31 181 LYS A N 1
ATOM 1420 C CA . LYS A 1 190 ? -17.490 78.741 13.887 1.00 27.78 181 LYS A CA 1
ATOM 1421 C C . LYS A 1 190 ? -18.305 79.312 15.034 1.00 26.93 181 LYS A C 1
ATOM 1422 O O . LYS A 1 190 ? -18.903 80.405 14.922 1.00 27.01 181 LYS A O 1
ATOM 1428 N N . VAL A 1 191 ? -18.274 78.600 16.156 1.00 26.75 182 VAL A N 1
ATOM 1429 C CA . VAL A 1 191 ? -18.894 79.080 17.395 1.00 26.46 182 VAL A CA 1
ATOM 1430 C C . VAL A 1 191 ? -17.735 79.259 18.359 1.00 26.38 182 VAL A C 1
ATOM 1431 O O . VAL A 1 191 ? -17.277 78.302 18.964 1.00 26.71 182 VAL A O 1
ATOM 1435 N N . LEU A 1 192 ? -17.221 80.490 18.420 1.00 26.24 183 LEU A N 1
ATOM 1436 C CA . LEU A 1 192 ? -15.991 80.800 19.128 1.00 26.32 183 LEU A CA 1
ATOM 1437 C C . LEU A 1 192 ? -16.036 80.306 20.583 1.00 26.26 183 LEU A C 1
ATOM 1438 O O . LEU A 1 192 ? -15.129 79.622 21.043 1.00 26.24 183 LEU A O 1
ATOM 1443 N N . ASN A 1 193 ? -17.089 80.686 21.305 1.00 26.16 184 ASN A N 1
ATOM 1444 C CA . ASN A 1 193 ? -17.240 80.262 22.689 1.00 26.23 184 ASN A CA 1
ATOM 1445 C C . ASN A 1 193 ? -18.604 79.593 22.844 1.00 26.24 184 ASN A C 1
ATOM 1446 O O . ASN A 1 193 ? -19.625 80.277 22.933 1.00 27.02 184 ASN A O 1
ATOM 1451 N N . PRO A 1 194 ? -18.643 78.250 22.795 1.00 26.49 185 PRO A N 1
ATOM 1452 C CA . PRO A 1 194 ? -19.910 77.522 22.888 1.00 26.75 185 PRO A CA 1
ATOM 1453 C C . PRO A 1 194 ? -20.381 77.174 24.322 1.00 26.87 185 PRO A C 1
ATOM 1454 O O . PRO A 1 194 ? -21.483 76.623 24.480 1.00 26.97 185 PRO A O 1
ATOM 1458 N N . TYR A 1 195 ? -19.580 77.502 25.341 1.00 26.56 186 TYR A N 1
ATOM 1459 C CA . TYR A 1 195 ? -19.879 77.083 26.716 1.00 26.84 186 TYR A CA 1
ATOM 1460 C C . TYR A 1 195 ? -20.577 78.113 27.581 1.00 26.52 186 TYR A C 1
ATOM 1461 O O . TYR A 1 195 ? -21.169 77.754 28.602 1.00 27.41 186 TYR A O 1
ATOM 1470 N N . MET A 1 196 ? -20.533 79.383 27.193 1.00 26.85 187 MET A N 1
ATOM 1471 C CA . MET A 1 196 ? -21.202 80.393 28.035 1.00 26.88 187 MET A CA 1
ATOM 1472 C C . MET A 1 196 ? -22.707 80.206 27.907 1.00 27.08 187 MET A C 1
ATOM 1473 O O . MET A 1 196 ? -23.228 79.947 26.804 1.00 27.48 187 MET A O 1
ATOM 1478 N N . SER A 1 197 ? -23.388 80.335 29.039 1.00 28.25 188 SER A N 1
ATOM 1479 C CA . SER A 1 197 ? -24.835 80.105 29.140 1.00 28.60 188 SER A CA 1
ATOM 1480 C C . SER A 1 197 ? -25.662 80.769 28.044 1.00 27.62 188 SER A C 1
ATOM 1481 O O . SER A 1 197 ? -26.582 80.150 27.505 1.00 26.07 188 SER A O 1
ATOM 1484 N N . SER A 1 198 ? -25.345 82.023 27.720 1.00 26.59 189 SER A N 1
ATOM 1485 C CA . SER A 1 198 ? -26.079 82.766 26.688 1.00 26.87 189 SER A CA 1
ATOM 1486 C C . SER A 1 198 ? -25.933 82.117 25.302 1.00 26.50 189 SER A C 1
ATOM 1487 O O . SER A 1 198 ? -26.885 82.114 24.501 1.00 26.04 189 SER A O 1
ATOM 1490 N N . VAL A 1 199 ? -24.750 81.565 25.028 1.00 25.43 190 VAL A N 1
ATOM 1491 C CA . VAL A 1 199 ? -24.474 80.952 23.734 1.00 25.73 190 VAL A CA 1
ATOM 1492 C C . VAL A 1 199 ? -25.153 79.575 23.683 1.00 25.88 190 VAL A C 1
ATOM 1493 O O . VAL A 1 199 ? -25.721 79.198 22.671 1.00 26.50 190 VAL A O 1
ATOM 1497 N N . ILE A 1 200 ? -25.125 78.852 24.793 1.00 25.64 191 ILE A N 1
ATOM 1498 C CA . ILE A 1 200 ? -25.870 77.576 24.873 1.00 26.44 191 ILE A CA 1
ATOM 1499 C C . ILE A 1 200 ? -27.341 77.786 24.539 1.00 26.76 191 ILE A C 1
ATOM 1500 O O . ILE A 1 200 ? -27.924 77.014 23.758 1.00 26.23 191 ILE A O 1
ATOM 1505 N N . GLU A 1 201 ? -27.934 78.822 25.139 1.00 26.29 192 GLU A N 1
ATOM 1506 C CA . GLU A 1 201 ? -29.346 79.145 24.951 1.00 27.35 192 GLU A CA 1
ATOM 1507 C C . GLU A 1 201 ? -29.629 79.449 23.479 1.00 26.55 192 GLU A C 1
ATOM 1508 O O . GLU A 1 201 ? -30.594 78.922 22.902 1.00 25.61 192 GLU A O 1
ATOM 1514 N N . LYS A 1 202 ? -28.787 80.290 22.873 1.00 25.50 193 LYS A N 1
ATOM 1515 C CA . LYS A 1 202 ? -28.965 80.644 21.472 1.00 25.54 193 LYS A CA 1
ATOM 1516 C C . LYS A 1 202 ? -28.800 79.426 20.539 1.00 25.75 193 LYS A C 1
ATOM 1517 O O . LYS A 1 202 ? -29.579 79.247 19.588 1.00 25.88 193 LYS A O 1
ATOM 1523 N N . MET A 1 203 ? -27.790 78.604 20.813 1.00 25.15 194 MET A N 1
ATOM 1524 C CA . MET A 1 203 ? -27.538 77.402 19.994 1.00 25.62 194 MET A CA 1
ATOM 1525 C C . MET A 1 203 ? -28.682 76.400 20.092 1.00 25.80 194 MET A C 1
ATOM 1526 O O . MET A 1 203 ? -29.020 75.723 19.111 1.00 25.49 194 MET A O 1
ATOM 1531 N N . GLU A 1 204 ? -29.279 76.284 21.279 1.00 25.94 195 GLU A N 1
ATOM 1532 C CA . GLU A 1 204 ? -30.435 75.388 21.420 1.00 26.04 195 GLU A CA 1
ATOM 1533 C C . GLU A 1 204 ? -31.579 75.861 20.515 1.00 26.40 195 GLU A C 1
ATOM 1534 O O . GLU A 1 204 ? -32.213 75.044 19.824 1.00 26.09 195 GLU A O 1
ATOM 1540 N N . ALA A 1 205 ? -31.821 77.175 20.502 1.00 25.66 196 ALA A N 1
ATOM 1541 C CA . ALA A 1 205 ? -32.889 77.745 19.683 1.00 26.32 196 ALA A CA 1
ATOM 1542 C C . ALA A 1 205 ? -32.584 77.567 18.196 1.00 25.92 196 ALA A C 1
ATOM 1543 O O . ALA A 1 205 ? -33.467 77.174 17.425 1.00 26.28 196 ALA A O 1
ATOM 1545 N N . LEU A 1 206 ? -31.346 77.862 17.804 1.00 26.21 197 LEU A N 1
ATOM 1546 C CA . LEU A 1 206 ? -30.921 77.714 16.418 1.00 25.62 197 LEU A CA 1
ATOM 1547 C C . LEU A 1 206 ? -31.006 76.268 15.950 1.00 25.90 197 LEU A C 1
ATOM 1548 O O . LEU A 1 206 ? -31.414 76.012 14.816 1.00 25.84 197 LEU A O 1
ATOM 1553 N N . GLN A 1 207 ? -30.580 75.335 16.799 1.00 25.48 198 GLN A N 1
ATOM 1554 C CA . GLN A 1 207 ? -30.694 73.903 16.473 1.00 26.01 198 GLN A CA 1
ATOM 1555 C C . GLN A 1 207 ? -32.160 73.478 16.321 1.00 26.39 198 GLN A C 1
ATOM 1556 O O . GLN A 1 207 ? -32.495 72.715 15.415 1.00 26.91 198 GLN A O 1
ATOM 1562 N N . ARG A 1 208 ? -33.040 73.972 17.186 1.00 26.57 199 ARG A N 1
ATOM 1563 C CA . ARG A 1 208 ? -34.474 73.694 17.006 1.00 27.41 199 ARG A CA 1
ATOM 1564 C C . ARG A 1 208 ? -34.971 74.135 15.630 1.00 27.63 199 ARG A C 1
ATOM 1565 O O . ARG A 1 208 ? -35.828 73.478 15.017 1.00 27.20 199 ARG A O 1
ATOM 1573 N N . LYS A 1 209 ? -34.440 75.260 15.159 1.00 27.88 200 LYS A N 1
ATOM 1574 C CA . LYS A 1 209 ? -34.910 75.883 13.923 1.00 29.06 200 LYS A CA 1
ATOM 1575 C C . LYS A 1 209 ? -34.275 75.297 12.656 1.00 28.37 200 LYS A C 1
ATOM 1576 O O . LYS A 1 209 ? -34.965 75.081 11.645 1.00 27.58 200 LYS A O 1
ATOM 1582 N N . HIS A 1 210 ? -32.969 75.043 12.723 1.00 27.96 201 HIS A N 1
ATOM 1583 C CA . HIS A 1 210 ? -32.167 74.690 11.549 1.00 27.93 201 HIS A CA 1
ATOM 1584 C C . HIS A 1 210 ? -31.449 73.346 11.653 1.00 27.32 201 HIS A C 1
ATOM 1585 O O . HIS A 1 210 ? -30.777 72.946 10.710 1.00 26.85 201 HIS A O 1
ATOM 1592 N N . GLY A 1 211 ? -31.601 72.655 12.783 1.00 26.73 202 GLY A N 1
ATOM 1593 C CA . GLY A 1 211 ? -30.951 71.348 12.977 1.00 26.23 202 GLY A CA 1
ATOM 1594 C C . GLY A 1 211 ? -29.452 71.488 13.119 1.00 25.77 202 GLY A C 1
ATOM 1595 O O . GLY A 1 211 ? -28.974 72.500 13.620 1.00 25.33 202 GLY A O 1
ATOM 1596 N N . GLY A 1 212 ? -28.705 70.476 12.670 1.00 25.06 203 GLY A N 1
ATOM 1597 C CA . GLY A 1 212 ? -27.253 70.471 12.839 1.00 25.30 203 GLY A CA 1
ATOM 1598 C C . GLY A 1 212 ? -26.862 70.229 14.283 1.00 25.24 203 GLY A C 1
ATOM 1599 O O . GLY A 1 212 ? -27.725 69.901 15.133 1.00 25.28 203 GLY A O 1
ATOM 1600 N N . ALA A 1 213 ? -25.567 70.377 14.556 1.00 26.33 204 ALA A N 1
ATOM 1601 C CA . ALA A 1 213 ? -25.014 70.169 15.895 1.00 25.76 204 ALA A CA 1
ATOM 1602 C C . ALA A 1 213 ? -23.633 70.795 15.962 1.00 26.55 204 ALA A C 1
ATOM 1603 O O . ALA A 1 213 ? -23.078 71.200 14.947 1.00 25.84 204 ALA A O 1
ATOM 1605 N N . LEU A 1 214 ? -23.087 70.865 17.173 1.00 26.43 205 LEU A N 1
ATOM 1606 C CA . LEU A 1 214 ? -21.741 71.409 17.380 1.00 25.68 205 LEU A CA 1
ATOM 1607 C C . LEU A 1 214 ? -20.749 70.273 17.366 1.00 25.50 205 LEU A C 1
ATOM 1608 O O . LEU A 1 214 ? -20.976 69.246 18.026 1.00 26.24 205 LEU A O 1
ATOM 1613 N N . VAL A 1 215 ? -19.675 70.454 16.593 1.00 26.24 206 VAL A N 1
ATOM 1614 C CA . VAL A 1 215 ? -18.631 69.423 16.429 1.00 26.19 206 VAL A CA 1
ATOM 1615 C C . VAL A 1 215 ? -17.249 70.062 16.631 1.00 26.52 206 VAL A C 1
ATOM 1616 O O . VAL A 1 215 ? -16.967 71.164 16.119 1.00 27.72 206 VAL A O 1
ATOM 1620 N N . ARG A 1 216 ? -16.401 69.342 17.366 1.00 26.02 207 ARG A N 1
ATOM 1621 C CA . ARG A 1 216 ? -15.014 69.756 17.605 1.00 25.73 207 ARG A CA 1
ATOM 1622 C C . ARG A 1 216 ? -14.101 69.168 16.519 1.00 25.52 207 ARG A C 1
ATOM 1623 O O . ARG A 1 216 ? -14.114 67.955 16.268 1.00 25.98 207 ARG A O 1
ATOM 1631 N N . ASN A 1 217 ? -13.285 70.038 15.915 1.00 26.21 208 ASN A N 1
ATOM 1632 C CA . ASN A 1 217 ? -12.378 69.662 14.836 1.00 26.75 208 ASN A CA 1
ATOM 1633 C C . ASN A 1 217 ? -11.035 69.349 15.515 1.00 26.67 208 ASN A C 1
ATOM 1634 O O . ASN A 1 217 ? -10.565 70.149 16.327 1.00 26.91 208 ASN A O 1
ATOM 1639 N N . PRO A 1 218 ? -10.413 68.205 15.201 1.00 27.20 209 PRO A N 1
ATOM 1640 C CA . PRO A 1 218 ? -9.127 67.825 15.816 1.00 26.91 209 PRO A CA 1
ATOM 1641 C C . PRO A 1 218 ? -7.967 68.765 15.470 1.00 26.45 209 PRO A C 1
ATOM 1642 O O . PRO A 1 218 ? -6.951 68.740 16.150 1.00 25.78 209 PRO A O 1
ATOM 1646 N N . LEU A 1 219 ? -8.128 69.557 14.408 1.00 26.69 210 LEU A N 1
ATOM 1647 C CA . LEU A 1 219 ? -7.141 70.568 14.007 1.00 26.25 210 LEU A CA 1
ATOM 1648 C C . LEU A 1 219 ? -7.256 71.865 14.801 1.00 26.77 210 LEU A C 1
ATOM 1649 O O . LEU A 1 219 ? -6.387 72.736 14.714 1.00 26.24 210 LEU A O 1
ATOM 1654 N N . SER A 1 220 ? -8.320 71.997 15.595 1.00 26.17 211 SER A N 1
ATOM 1655 C CA . SER A 1 220 ? -8.374 73.131 16.515 1.00 26.72 211 SER A CA 1
ATOM 1656 C C . SER A 1 220 ? -7.274 73.028 17.596 1.00 26.30 211 SER A C 1
ATOM 1657 O O . SER A 1 220 ? -6.929 71.941 18.064 1.00 26.19 211 SER A O 1
ATOM 1660 N N . ARG A 1 221 ? -6.719 74.170 17.981 1.00 26.25 212 ARG A N 1
ATOM 1661 C CA . ARG A 1 221 ? -5.707 74.188 19.043 1.00 26.74 212 ARG A CA 1
ATOM 1662 C C . ARG A 1 221 ? -6.367 74.117 20.421 1.00 26.02 212 ARG A C 1
ATOM 1663 O O . ARG A 1 221 ? -7.543 74.460 20.547 1.00 27.15 212 ARG A O 1
ATOM 1671 N N . ASN A 1 222 ? -5.624 73.664 21.442 1.00 24.88 213 ASN A N 1
ATOM 1672 C CA . ASN A 1 222 ? -6.184 73.527 22.789 1.00 25.29 213 ASN A CA 1
ATOM 1673 C C . ASN A 1 222 ? -6.473 74.859 23.462 1.00 25.24 213 ASN A C 1
ATOM 1674 O O . ASN A 1 222 ? -7.139 74.896 24.500 1.00 26.17 213 ASN A O 1
ATOM 1679 N N . SER A 1 223 ? -5.953 75.937 22.877 1.00 25.26 214 SER A N 1
ATOM 1680 C CA . SER A 1 223 ? -6.102 77.283 23.456 1.00 25.75 214 SER A CA 1
ATOM 1681 C C . SER A 1 223 ? -7.465 77.921 23.143 1.00 26.20 214 SER A C 1
ATOM 1682 O O . SER A 1 223 ? -7.757 79.005 23.636 1.00 26.22 214 SER A O 1
ATOM 1685 N N . THR A 1 224 ? -8.283 77.246 22.344 1.00 25.96 215 THR A N 1
ATOM 1686 C CA . THR A 1 224 ? -9.618 77.717 22.031 1.00 26.57 215 THR A CA 1
ATOM 1687 C C . THR A 1 224 ? -10.622 76.598 22.263 1.00 26.73 215 THR A C 1
ATOM 1688 O O . THR A 1 224 ? -10.303 75.429 22.049 1.00 27.17 215 THR A O 1
ATOM 1692 N N . HIS A 1 225 ? -11.846 76.958 22.668 1.00 26.24 216 HIS A N 1
ATOM 1693 C CA . HIS A 1 225 ? -12.899 75.976 22.900 1.00 25.98 216 HIS A CA 1
ATOM 1694 C C . HIS A 1 225 ? -13.845 75.995 21.676 1.00 25.73 216 HIS A C 1
ATOM 1695 O O . HIS A 1 225 ? -14.977 75.493 21.733 1.00 26.77 216 HIS A O 1
ATOM 1702 N N . GLU A 1 226 ? -13.381 76.576 20.569 1.00 26.55 217 GLU A N 1
ATOM 1703 C CA . GLU A 1 226 ? -14.242 76.685 19.375 1.00 26.34 217 GLU A CA 1
ATOM 1704 C C . GLU A 1 226 ? -14.827 75.325 18.969 1.00 26.60 217 GLU A C 1
ATOM 1705 O O . GLU A 1 226 ? -14.156 74.284 19.004 1.00 25.74 217 GLU A O 1
ATOM 1711 N N . MET A 1 227 ? -16.098 75.354 18.599 1.00 26.83 218 MET A N 1
ATOM 1712 C CA . MET A 1 227 ? -16.754 74.205 17.966 1.00 26.83 218 MET A CA 1
ATOM 1713 C C . MET A 1 227 ? -17.490 74.743 16.772 1.00 26.81 218 MET A C 1
ATOM 1714 O O . MET A 1 227 ? -17.807 75.940 16.725 1.00 28.28 218 MET A O 1
ATOM 1719 N N . TYR A 1 228 ? -17.749 73.878 15.804 1.00 25.99 219 TYR A N 1
ATOM 1720 C CA . TYR A 1 228 ? -18.405 74.335 14.580 1.00 26.42 219 TYR A CA 1
ATOM 1721 C C . TYR A 1 228 ? -19.824 73.825 14.513 1.00 26.20 219 TYR A C 1
ATOM 1722 O O . TYR A 1 228 ? -20.076 72.633 14.715 1.00 26.82 219 TYR A O 1
ATOM 1731 N N . TRP A 1 229 ? -20.758 74.738 14.236 1.00 26.18 220 TRP A N 1
ATOM 1732 C CA . TRP A 1 229 ? -22.144 74.331 13.995 1.00 25.97 220 TRP A CA 1
ATOM 1733 C C . TRP A 1 229 ? -22.223 73.871 12.541 1.00 26.19 220 TRP A C 1
ATOM 1734 O O . TRP A 1 229 ? -22.048 74.681 11.631 1.00 25.92 220 TRP A O 1
ATOM 1745 N N . VAL A 1 230 ? -22.428 72.562 12.341 1.00 26.42 221 VAL A N 1
ATOM 1746 C CA . VAL A 1 230 ? -22.429 71.945 11.013 1.00 27.01 221 VAL A CA 1
ATOM 1747 C C . VAL A 1 230 ? -23.802 71.336 10.767 1.00 27.03 221 VAL A C 1
ATOM 1748 O O . VAL A 1 230 ? -24.430 70.821 11.697 1.00 25.77 221 VAL A O 1
ATOM 1752 N N . SER A 1 231 ? -24.281 71.432 9.528 1.00 27.02 222 SER A N 1
ATOM 1753 C CA . SER A 1 231 ? -25.670 71.108 9.224 1.00 27.13 222 SER A CA 1
ATOM 1754 C C . SER A 1 231 ? -26.016 69.624 9.299 1.00 27.56 222 SER A C 1
ATOM 1755 O O . SER A 1 231 ? -27.146 69.277 9.651 1.00 27.85 222 SER A O 1
ATOM 1758 N N . ASN A 1 232 ? -25.062 68.750 8.984 1.00 28.29 223 ASN A N 1
ATOM 1759 C CA . ASN A 1 232 ? -25.395 67.319 8.829 1.00 30.65 223 ASN A CA 1
ATOM 1760 C C . ASN A 1 232 ? -24.953 66.505 10.031 1.00 31.85 223 ASN A C 1
ATOM 1761 O O . ASN A 1 232 ? -24.247 65.505 9.905 1.00 33.39 223 ASN A O 1
ATOM 1766 N N . ALA A 1 233 ? -25.354 66.968 11.206 1.00 32.90 224 ALA A N 1
ATOM 1767 C CA . ALA A 1 233 ? -24.946 66.363 12.472 1.00 32.44 224 ALA A CA 1
ATOM 1768 C C . ALA A 1 233 ? -26.102 66.504 13.453 1.00 32.40 224 ALA A C 1
ATOM 1769 O O . ALA A 1 233 ? -26.991 67.338 13.268 1.00 31.03 224 ALA A O 1
ATOM 1771 N N . SER A 1 234 ? -26.121 65.644 14.468 1.00 32.64 225 SER A N 1
ATOM 1772 C CA . SER A 1 234 ? -27.098 65.746 15.535 1.00 32.47 225 SER A CA 1
ATOM 1773 C C . SER A 1 234 ? -26.372 65.584 16.861 1.00 32.07 225 SER A C 1
ATOM 1774 O O . SER A 1 234 ? -25.202 65.197 16.909 1.00 33.00 225 SER A O 1
ATOM 1777 N N . GLY A 1 235 ? -27.059 65.908 17.935 1.00 31.22 226 GLY A N 1
ATOM 1778 C CA . GLY A 1 235 ? -26.484 65.754 19.261 1.00 30.83 226 GLY A CA 1
ATOM 1779 C C . GLY A 1 235 ? -26.857 66.930 20.125 1.00 29.62 226 GLY A C 1
ATOM 1780 O O . GLY A 1 235 ? -26.810 68.080 19.680 1.00 29.49 226 GLY A O 1
ATOM 1781 N N . ASN A 1 236 ? -27.210 66.609 21.363 1.00 29.16 227 ASN A N 1
ATOM 1782 C CA . ASN A 1 236 ? -27.541 67.568 22.428 1.00 28.66 227 ASN A CA 1
ATOM 1783 C C . ASN A 1 236 ? -26.429 68.600 22.558 1.00 27.98 227 ASN A C 1
ATOM 1784 O O . ASN A 1 236 ? -25.244 68.231 22.621 1.00 27.12 227 ASN A O 1
ATOM 1789 N N . ILE A 1 237 ? -26.815 69.880 22.588 1.00 27.39 228 ILE A N 1
ATOM 1790 C CA . ILE A 1 237 ? -25.866 70.998 22.666 1.00 27.35 228 ILE A CA 1
ATOM 1791 C C . ILE A 1 237 ? -25.015 70.898 23.941 1.00 27.17 228 ILE A C 1
ATOM 1792 O O . ILE A 1 237 ? -23.784 70.877 23.885 1.00 27.81 228 ILE A O 1
ATOM 1797 N N . VAL A 1 238 ? -25.681 70.870 25.090 1.00 27.04 229 VAL A N 1
ATOM 1798 C CA . VAL A 1 238 ? -24.977 70.879 26.376 1.00 27.62 229 VAL A CA 1
ATOM 1799 C C . VAL A 1 238 ? -23.961 69.747 26.499 1.00 27.48 229 VAL A C 1
ATOM 1800 O O . VAL A 1 238 ? -22.799 69.988 26.846 1.00 27.12 229 VAL A O 1
ATOM 1804 N N . SER A 1 239 ? -24.406 68.529 26.189 1.00 27.81 230 SER A N 1
ATOM 1805 C CA A SER A 1 239 ? -23.546 67.361 26.273 0.50 27.80 230 SER A CA 1
ATOM 1806 C CA B SER A 1 239 ? -23.555 67.344 26.252 0.50 28.21 230 SER A CA 1
ATOM 1807 C C . SER A 1 239 ? -22.343 67.497 25.338 1.00 28.05 230 SER A C 1
ATOM 1808 O O . SER A 1 239 ? -21.210 67.219 25.741 1.00 27.24 230 SER A O 1
ATOM 1813 N N . SER A 1 240 ? -22.583 67.928 24.093 1.00 27.65 231 SER A N 1
ATOM 1814 C CA . SER A 1 240 ? -21.492 68.063 23.130 1.00 28.05 231 SER A CA 1
ATOM 1815 C C . SER A 1 240 ? -20.433 69.052 23.619 1.00 28.34 231 SER A C 1
ATOM 1816 O O . SER A 1 240 ? -19.233 68.821 23.436 1.00 28.46 231 SER A O 1
ATOM 1819 N N . VAL A 1 241 ? -20.877 70.149 24.244 1.00 27.07 232 VAL A N 1
ATOM 1820 C CA . VAL A 1 241 ? -19.960 71.184 24.726 1.00 26.93 232 VAL A CA 1
ATOM 1821 C C . VAL A 1 241 ? -19.200 70.700 25.966 1.00 26.84 232 VAL A C 1
ATOM 1822 O O . VAL A 1 241 ? -17.986 70.863 26.065 1.00 26.77 232 VAL A O 1
ATOM 1826 N N . ASN A 1 242 ? -19.922 70.132 26.918 1.00 27.47 233 ASN A N 1
ATOM 1827 C CA . ASN A 1 242 ? -19.286 69.652 28.152 1.00 28.31 233 ASN A CA 1
ATOM 1828 C C . ASN A 1 242 ? -18.224 68.569 27.875 1.00 27.83 233 ASN A C 1
ATOM 1829 O O . ASN A 1 242 ? -17.200 68.525 28.549 1.00 26.85 233 ASN A O 1
ATOM 1834 N N . MET A 1 243 ? -18.451 67.726 26.861 1.00 27.52 234 MET A N 1
ATOM 1835 C CA . MET A 1 243 ? -17.465 66.697 26.510 1.00 28.11 234 MET A CA 1
ATOM 1836 C C . MET A 1 243 ? -16.139 67.330 26.092 1.00 27.04 234 MET A C 1
ATOM 1837 O O . MET A 1 243 ? -15.062 66.806 26.414 1.00 26.99 234 MET A O 1
ATOM 1842 N N . ILE A 1 244 ? -16.223 68.449 25.380 1.00 26.53 235 ILE A N 1
ATOM 1843 C CA . ILE A 1 244 ? -15.032 69.163 24.940 1.00 25.31 235 ILE A CA 1
ATOM 1844 C C . ILE A 1 244 ? -14.391 69.911 26.103 1.00 24.79 235 ILE A C 1
ATOM 1845 O O . ILE A 1 244 ? -13.169 70.001 26.174 1.00 25.03 235 ILE A O 1
ATOM 1850 N N . SER A 1 245 ? -15.208 70.485 26.992 1.00 24.64 236 SER A N 1
ATOM 1851 C CA . SER A 1 245 ? -14.653 71.123 28.219 1.00 25.28 236 SER A CA 1
ATOM 1852 C C . SER A 1 245 ? -13.805 70.108 28.983 1.00 25.62 236 SER A C 1
ATOM 1853 O O . SER A 1 245 ? -12.671 70.410 29.382 1.00 26.30 236 SER A O 1
ATOM 1856 N N . ARG A 1 246 ? -14.352 68.907 29.175 1.00 25.64 237 ARG A N 1
ATOM 1857 C CA A ARG A 1 246 ? -13.633 67.855 29.897 0.50 26.21 237 ARG A CA 1
ATOM 1858 C CA B ARG A 1 246 ? -13.654 67.815 29.872 0.50 25.79 237 ARG A CA 1
ATOM 1859 C C . ARG A 1 246 ? -12.344 67.444 29.164 1.00 25.84 237 ARG A C 1
ATOM 1860 O O . ARG A 1 246 ? -11.273 67.321 29.802 1.00 25.12 237 ARG A O 1
ATOM 1875 N N . MET A 1 247 ? -12.425 67.280 27.837 1.00 24.91 238 MET A N 1
ATOM 1876 C CA . MET A 1 247 ? -11.242 66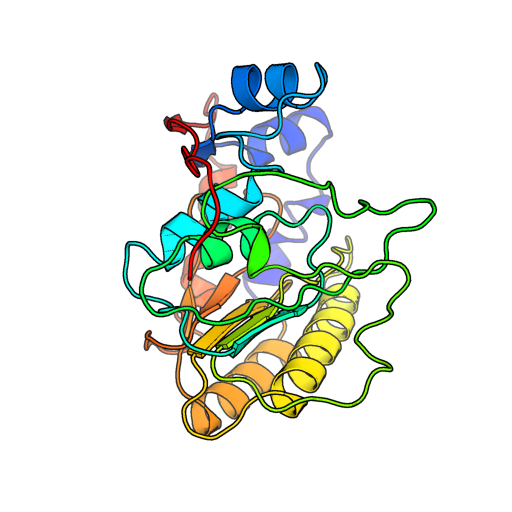.956 27.031 1.00 24.68 238 MET A CA 1
ATOM 1877 C C . MET A 1 247 ? -10.147 68.007 27.210 1.00 24.20 238 MET A C 1
ATOM 1878 O O . MET A 1 247 ? -8.985 67.677 27.443 1.00 23.64 238 MET A O 1
ATOM 1883 N N . LEU A 1 248 ? -10.514 69.280 27.095 1.00 23.66 239 LEU A N 1
ATOM 1884 C CA . LEU A 1 248 ? -9.504 70.330 27.194 1.00 24.01 239 LEU A CA 1
ATOM 1885 C C . LEU A 1 248 ? -8.874 70.397 28.590 1.00 24.07 239 LEU A C 1
ATOM 1886 O O . LEU A 1 248 ? -7.679 70.671 28.728 1.00 24.64 239 LEU A O 1
ATOM 1891 N N . ILE A 1 249 ? -9.673 70.119 29.611 1.00 23.61 240 ILE A N 1
ATOM 1892 C CA . ILE A 1 249 ? -9.165 70.053 30.981 1.00 24.26 240 ILE A CA 1
ATOM 1893 C C . ILE A 1 249 ? -8.224 68.854 31.131 1.00 24.10 240 ILE A C 1
ATOM 1894 O O . ILE A 1 249 ? -7.133 68.980 31.722 1.00 23.87 240 ILE A O 1
ATOM 1899 N N . ASN A 1 250 ? -8.636 67.703 30.590 1.00 24.00 241 ASN A N 1
ATOM 1900 C CA . ASN A 1 250 ? -7.779 66.510 30.605 1.00 24.37 241 ASN A CA 1
ATOM 1901 C C . ASN A 1 250 ? -6.415 66.778 29.955 1.00 23.72 241 ASN A C 1
ATOM 1902 O O . ASN A 1 250 ? -5.389 66.271 30.408 1.00 23.74 241 ASN A O 1
ATOM 1907 N N . ARG A 1 251 ? -6.419 67.595 28.904 1.00 24.02 242 ARG A N 1
ATOM 1908 C CA . ARG A 1 251 ? -5.187 67.866 28.166 1.00 23.93 242 ARG A CA 1
ATOM 1909 C C . ARG A 1 251 ? -4.193 68.739 28.928 1.00 24.00 242 ARG A C 1
ATOM 1910 O O . ARG A 1 251 ? -3.017 68.774 28.568 1.00 23.56 242 ARG A O 1
ATOM 1918 N N . PHE A 1 252 ? -4.634 69.425 29.990 1.00 23.40 243 PHE A N 1
ATOM 1919 C CA . PHE A 1 252 ? -3.675 70.176 30.818 1.00 24.94 243 PHE A CA 1
ATOM 1920 C C . PHE A 1 252 ? -2.663 69.212 31.443 1.00 25.97 243 PHE A C 1
ATOM 1921 O O . PHE A 1 252 ? -1.503 69.581 31.646 1.00 26.54 243 PHE A O 1
ATOM 1929 N N . THR A 1 253 ? -3.129 67.995 31.752 1.00 27.05 244 THR A N 1
ATOM 1930 C CA . THR A 1 253 ? -2.356 67.004 32.506 1.00 29.25 244 THR A CA 1
ATOM 1931 C C . THR A 1 253 ? -1.280 66.324 31.660 1.00 30.16 244 THR A C 1
ATOM 1932 O O . THR A 1 253 ? -0.358 65.736 32.197 1.00 31.47 244 THR A O 1
ATOM 1936 N N . MET A 1 254 ? -1.398 66.410 30.347 1.00 31.45 245 MET A N 1
ATOM 1937 C CA . MET A 1 254 ? -0.382 65.871 29.461 1.00 32.57 245 MET A CA 1
ATOM 1938 C C . MET A 1 254 ? 0.963 66.536 29.709 1.00 33.75 245 MET A C 1
ATOM 1939 O O . MET A 1 254 ? 1.048 67.764 29.958 1.00 33.73 245 MET A O 1
ATOM 1944 N N . ARG A 1 255 ? 2.002 65.706 29.661 1.00 33.93 246 ARG A N 1
ATOM 1945 C CA . ARG A 1 255 ? 3.373 66.159 29.836 1.00 35.27 246 ARG A CA 1
ATOM 1946 C C . ARG A 1 255 ? 4.202 65.659 28.652 1.00 35.40 246 ARG A C 1
ATOM 1947 O O . ARG A 1 255 ? 4.062 64.488 28.230 1.00 34.93 246 ARG A O 1
ATOM 1955 N N . HIS A 1 256 ? 5.039 66.546 28.101 1.00 35.20 247 HIS A N 1
ATOM 1956 C CA A HIS A 1 256 ? 6.000 66.131 27.073 0.50 35.36 247 HIS A CA 1
ATOM 1957 C CA B HIS A 1 256 ? 5.995 66.192 27.054 0.50 34.84 247 HIS A CA 1
ATOM 1958 C C . HIS A 1 256 ? 5.289 65.688 25.785 1.00 35.28 247 HIS A C 1
ATOM 1959 O O . HIS A 1 256 ? 5.849 64.921 24.990 1.00 35.59 247 HIS A O 1
ATOM 1972 N N . LYS A 1 257 ? 4.053 66.169 25.593 1.00 35.49 248 LYS A N 1
ATOM 1973 C CA . LYS A 1 257 ? 3.241 65.852 24.416 1.00 35.46 248 LYS A CA 1
ATOM 1974 C C . LYS A 1 257 ? 3.212 67.008 23.440 1.00 36.03 248 LYS A C 1
ATOM 1975 O O . LYS A 1 257 ? 3.418 68.161 23.825 1.00 36.04 248 LYS A O 1
ATOM 1981 N N . LYS A 1 258 ? 2.937 66.676 22.175 1.00 35.07 249 LYS A N 1
ATOM 1982 C CA . LYS A 1 258 ? 2.989 67.614 21.065 1.00 34.92 249 LYS A CA 1
ATOM 1983 C C . LYS A 1 258 ? 1.976 67.141 20.017 1.00 34.16 249 LYS A C 1
ATOM 1984 O O . LYS A 1 258 ? 1.199 66.222 20.283 1.00 34.32 249 LYS A O 1
ATOM 1986 N N . ALA A 1 259 ? 2.002 67.761 18.835 1.00 32.97 250 ALA A N 1
ATOM 1987 C CA . ALA A 1 259 ? 1.029 67.495 17.756 1.00 31.06 250 ALA A CA 1
ATOM 1988 C C . ALA A 1 259 ? 1.429 66.321 16.854 1.00 30.02 250 ALA A C 1
ATOM 1989 O O . ALA A 1 259 ? 2.593 65.930 16.813 1.00 29.98 250 ALA A O 1
ATOM 1991 N N . THR A 1 260 ? 0.439 65.755 16.166 1.00 28.67 251 THR A N 1
ATOM 1992 C CA . THR A 1 260 ? 0.637 64.776 15.106 1.00 28.04 251 THR A CA 1
ATOM 1993 C C . THR A 1 260 ? 0.334 65.439 13.769 1.00 26.62 251 THR A C 1
ATOM 1994 O O . THR A 1 260 ? -0.721 66.046 13.606 1.00 25.56 251 THR A O 1
ATOM 1998 N N . TYR A 1 261 ? 1.249 65.323 12.810 1.00 25.72 252 TYR A N 1
ATOM 1999 C CA . TYR A 1 261 ? 1.060 66.021 11.535 1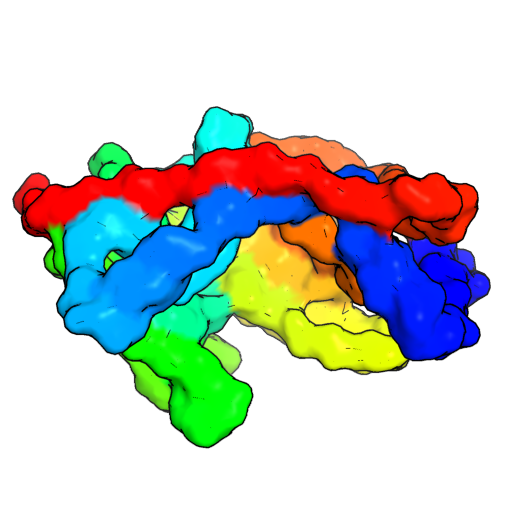.00 25.14 252 TYR A CA 1
ATOM 2000 C C . TYR A 1 261 ? 0.380 65.158 10.504 1.00 25.85 252 TYR A C 1
ATOM 2001 O O . TYR A 1 261 ? 0.501 63.918 10.536 1.00 26.58 252 TYR A O 1
ATOM 2010 N N . GLU A 1 262 ? -0.276 65.812 9.552 1.00 26.41 253 GLU A N 1
ATOM 2011 C CA . GLU A 1 262 ? -0.806 65.127 8.379 1.00 27.77 253 GLU A CA 1
ATOM 2012 C C . GLU A 1 262 ? -0.482 65.959 7.134 1.00 26.09 253 GLU A C 1
ATOM 2013 O O . GLU A 1 262 ? -0.338 67.181 7.229 1.00 24.76 253 GLU A O 1
ATOM 2019 N N . PRO A 1 263 ? -0.373 65.305 5.968 1.00 26.05 254 PRO A N 1
ATOM 2020 C CA . PRO A 1 263 ? -0.150 66.073 4.747 1.00 25.47 254 PRO A CA 1
ATOM 2021 C C . PRO A 1 263 ? -1.237 67.129 4.500 1.00 25.64 254 PRO A C 1
ATOM 2022 O O . PRO A 1 263 ? -2.399 66.981 4.917 1.00 24.93 254 PRO A O 1
ATOM 2026 N N . ASP A 1 264 ? -0.837 68.201 3.829 1.00 24.93 255 ASP A N 1
ATOM 2027 C CA . ASP A 1 264 ? -1.762 69.264 3.456 1.00 24.92 255 ASP A CA 1
ATOM 2028 C C . ASP A 1 264 ? -2.614 68.824 2.257 1.00 25.57 255 ASP A C 1
ATOM 2029 O O . ASP A 1 264 ? -2.330 67.805 1.615 1.00 25.75 255 ASP A O 1
ATOM 2034 N N . VAL A 1 265 ? -3.668 69.586 1.973 1.00 26.41 256 VAL A N 1
ATOM 2035 C CA A VAL A 1 265 ? -4.527 69.326 0.809 0.50 27.05 256 VAL A CA 1
ATOM 2036 C CA B VAL A 1 265 ? -4.513 69.315 0.811 0.50 26.50 256 VAL A CA 1
ATOM 2037 C C . VAL A 1 265 ? -3.847 69.754 -0.487 1.00 27.01 256 VAL A C 1
ATOM 2038 O O . VAL A 1 265 ? -3.196 70.798 -0.543 1.00 28.56 256 VAL A O 1
ATOM 2045 N N . ASP A 1 266 ? -4.010 68.952 -1.534 1.00 25.98 257 ASP A N 1
ATOM 2046 C CA . ASP A 1 266 ? -3.600 69.348 -2.870 1.00 26.50 257 ASP A CA 1
ATOM 2047 C C . ASP A 1 266 ? -4.877 69.805 -3.583 1.00 26.37 257 ASP A C 1
ATOM 2048 O O . ASP A 1 266 ? -5.744 68.971 -3.876 1.00 26.78 257 ASP A O 1
ATOM 2053 N N . LEU A 1 267 ? -4.997 71.115 -3.851 1.00 25.22 258 LEU A N 1
ATOM 2054 C CA . LEU A 1 267 ? -6.197 71.682 -4.507 1.00 24.95 258 LEU A CA 1
ATOM 2055 C C . LEU A 1 267 ? -6.167 71.699 -6.043 1.00 24.62 258 LEU A C 1
ATOM 2056 O O . LEU A 1 267 ? -7.047 72.288 -6.694 1.00 23.80 258 LEU A O 1
ATOM 2061 N N . GLY A 1 268 ? -5.163 71.047 -6.626 1.00 24.48 259 GLY A N 1
ATOM 2062 C CA . GLY A 1 268 ? -5.053 70.909 -8.088 1.00 24.01 259 GLY A CA 1
ATO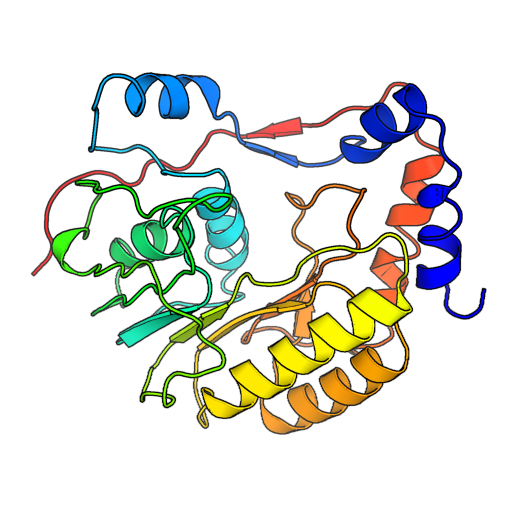M 2063 C C . GLY A 1 268 ? -4.902 72.229 -8.817 1.00 24.23 259 GLY A C 1
ATOM 2064 O O . GLY A 1 268 ? -4.366 73.192 -8.280 1.00 23.74 259 GLY A O 1
ATOM 2065 N N . SER A 1 269 ? -5.417 72.293 -10.033 1.00 23.86 260 SER A N 1
ATOM 2066 C CA . SER A 1 269 ? -5.216 73.471 -10.860 1.00 24.93 260 SER A CA 1
ATOM 2067 C C . SER A 1 269 ? -6.290 73.515 -11.923 1.00 25.38 260 SER A C 1
ATOM 2068 O O . SER A 1 269 ? -6.923 72.500 -12.213 1.00 25.86 260 SER A O 1
ATOM 2071 N N . GLY A 1 270 ? -6.487 74.689 -12.507 1.00 25.41 261 GLY A N 1
ATOM 2072 C CA . GLY A 1 270 ? -7.303 74.788 -13.706 1.00 25.93 261 GLY A CA 1
ATOM 2073 C C . GLY A 1 270 ? -8.696 75.306 -13.438 1.00 25.74 261 GLY A C 1
ATOM 2074 O O . GLY A 1 270 ? -9.163 75.350 -12.291 1.00 26.16 261 GLY A O 1
ATOM 2075 N N . THR A 1 271 ? -9.360 75.681 -14.524 1.00 26.01 262 THR A N 1
ATOM 2076 C CA . THR A 1 271 ? -10.707 76.209 -14.466 1.00 26.20 262 THR A CA 1
ATOM 2077 C C . THR A 1 271 ? -11.758 75.104 -14.533 1.00 26.70 262 THR A C 1
ATOM 2078 O O . THR A 1 271 ? -11.461 73.963 -14.915 1.00 26.21 262 THR A O 1
ATOM 2082 N N . ARG A 1 272 ? -12.990 75.461 -14.164 1.00 27.24 263 ARG A N 1
ATOM 2083 C CA . ARG A 1 272 ? -14.156 74.588 -14.317 1.00 28.50 263 ARG A CA 1
ATOM 2084 C C . ARG A 1 272 ? -15.232 75.277 -15.136 1.00 29.16 263 ARG A C 1
ATOM 2085 O O . ARG A 1 272 ? -15.427 76.488 -15.007 1.00 29.77 263 ARG A O 1
ATOM 2093 N N . ASN A 1 273 ? -15.940 74.506 -15.954 1.00 30.46 264 ASN A N 1
ATOM 2094 C CA . ASN A 1 273 ? -17.127 75.013 -16.656 1.00 32.08 264 ASN A CA 1
ATOM 2095 C C . ASN A 1 273 ? -18.394 74.440 -16.023 1.00 32.94 264 ASN A C 1
ATOM 2096 O O . ASN A 1 273 ? -18.488 73.224 -15.824 1.00 34.15 264 ASN A O 1
#

CATH classification: 3.40.50.150

Radius of gyration: 18.05 Å; Cα contacts (8 Å, |Δi|>4): 560; chains: 1; bounding box: 42×34×54 Å

Nearest PDB structures (foldseek):
  2p40-assembly1_A  TM=9.956E-01  e=2.097E-55  dengue virus type 2
  5zqk-assembly2_B  TM=9.988E-01  e=2.097E-55  dengue virus type 2
  1r6a-assembly1_A  TM=9.972E-01  e=3.708E-55  Dengue virus 2 Puerto Rico/PR159-S1/1969
  3evg-assembly1_A  TM=1.002E+00  e=1.088E-54  Dengue virus 2 16681-PDK53
  5zqk-assembly1_A  TM=9.983E-01  e=7.440E-55  dengue virus type 2

Organism: Dengue virus type 2 (strain Puerto Rico/PR159-S1/1969) (NCBI:txid11066)

Sequence (259 aa):
GETLGEKWKSSRRLNALGKSEFQIYKKSGIQEVDRTLAKEGIKKRGETDHHAVSRGSAKLRWFVEERNLVTPEGKVVDLGCGRGGWSYYCGGLKNVREVKKGLTKGGPGHEEPIPMSTYGWNLVRLQQSGVDVFFFIPPERCDTLLCDIGESSSPNPTVEAGRTLRVLNLVENWLSNNTQFCVKVLNPYMSSVIEKMEALQRKHGGALVRNPLSRNSTHEMYWVSNASGNIVSSSVNMISRRMLINRFTMRHHKKATYEPDVVDLGSGTRN

B-factor: mean 29.0, std 6.03, range [15.79, 60.99]